Protein AF-V4UMA7-F1 (afdb_monomer_lite)

pLDDT: mean 71.09, std 21.8, range [27.22, 97.81]

Structure (mmCIF, N/CA/C/O backbone):
data_AF-V4UMA7-F1
#
_entry.id   AF-V4UMA7-F1
#
loop_
_atom_site.group_PDB
_atom_site.id
_atom_site.type_symbol
_atom_site.label_atom_id
_atom_site.label_alt_id
_atom_site.label_comp_id
_atom_site.label_asym_id
_atom_site.label_entity_id
_atom_site.label_seq_id
_atom_site.pdbx_PDB_ins_code
_atom_site.Cartn_x
_atom_site.Cartn_y
_atom_site.Cartn_z
_atom_site.occupancy
_atom_site.B_iso_or_equiv
_atom_site.auth_seq_id
_atom_site.auth_comp_id
_atom_site.auth_asym_id
_atom_site.auth_atom_id
_atom_site.pdbx_PDB_model_num
ATOM 1 N N . MET A 1 1 ? 37.358 -23.962 -29.471 1.00 52.06 1 MET A N 1
ATOM 2 C CA . MET A 1 1 ? 36.716 -25.206 -28.987 1.00 52.06 1 MET A CA 1
ATOM 3 C C . MET A 1 1 ? 36.975 -25.459 -27.500 1.00 52.06 1 MET A C 1
ATOM 5 O O . MET A 1 1 ? 36.030 -25.787 -26.801 1.00 52.06 1 MET A O 1
ATOM 9 N N . GLU A 1 2 ? 38.179 -25.215 -26.969 1.00 50.12 2 GLU A N 1
ATOM 10 C CA . GLU A 1 2 ? 38.488 -25.463 -25.541 1.00 50.12 2 GLU A CA 1
ATOM 11 C C . GLU A 1 2 ? 37.708 -24.596 -24.531 1.00 50.12 2 GLU A C 1
ATOM 13 O O . GLU A 1 2 ? 37.329 -25.082 -23.469 1.00 50.12 2 GLU A O 1
ATOM 18 N N . LYS A 1 3 ? 37.367 -23.341 -24.865 1.00 43.78 3 LYS A N 1
ATOM 19 C CA . LYS A 1 3 ? 36.611 -22.456 -23.952 1.00 43.78 3 LYS A CA 1
ATOM 20 C C . LYS A 1 3 ? 35.183 -22.952 -23.657 1.00 43.78 3 LYS A C 1
ATOM 22 O O . LYS A 1 3 ? 34.700 -22.793 -22.541 1.00 43.78 3 LYS A O 1
ATOM 27 N N . TYR A 1 4 ? 34.535 -23.611 -24.621 1.00 45.88 4 TYR A N 1
ATOM 28 C CA . TYR A 1 4 ? 33.194 -24.189 -24.442 1.00 45.88 4 TYR A CA 1
ATOM 29 C C . TYR A 1 4 ? 33.208 -25.448 -23.563 1.00 45.88 4 TYR A C 1
ATOM 31 O O . TYR A 1 4 ? 32.227 -25.734 -22.876 1.00 45.88 4 TYR A O 1
ATOM 39 N N . LEU A 1 5 ? 34.328 -26.175 -23.532 1.00 54.41 5 LEU A N 1
ATOM 40 C CA . LEU A 1 5 ? 34.484 -27.356 -22.686 1.00 54.41 5 LEU A CA 1
ATOM 41 C C . LEU A 1 5 ? 34.613 -26.960 -21.207 1.00 54.41 5 LEU A C 1
ATOM 43 O O . LEU A 1 5 ? 33.953 -27.556 -20.360 1.00 54.41 5 LEU A O 1
ATOM 47 N N . ILE A 1 6 ? 35.357 -25.890 -20.910 1.00 58.81 6 ILE A N 1
ATOM 48 C CA . ILE A 1 6 ? 35.554 -25.380 -19.542 1.00 58.81 6 ILE A CA 1
ATOM 49 C C . ILE A 1 6 ? 34.238 -24.849 -18.944 1.00 58.81 6 ILE A C 1
ATOM 51 O O . ILE A 1 6 ? 33.932 -25.126 -17.783 1.00 58.81 6 ILE A O 1
ATOM 55 N N . ILE A 1 7 ? 33.414 -24.153 -19.737 1.00 52.22 7 ILE A N 1
ATOM 56 C CA . ILE A 1 7 ? 32.114 -23.617 -19.288 1.00 52.22 7 ILE A CA 1
ATOM 57 C C . ILE A 1 7 ? 31.123 -24.749 -18.974 1.00 52.22 7 ILE A C 1
ATOM 59 O O . ILE A 1 7 ? 30.470 -24.734 -17.927 1.00 52.22 7 ILE A O 1
ATOM 63 N N . ASN A 1 8 ? 31.061 -25.783 -19.818 1.00 48.91 8 ASN A N 1
ATOM 64 C CA . ASN A 1 8 ? 30.207 -26.947 -19.564 1.00 48.91 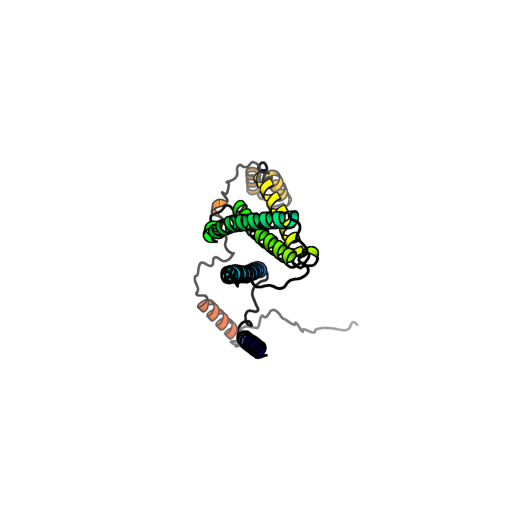8 ASN A CA 1
ATOM 65 C C . ASN A 1 8 ? 30.689 -27.775 -18.359 1.00 48.91 8 ASN A C 1
ATOM 67 O O . ASN A 1 8 ? 29.879 -28.326 -17.609 1.00 48.91 8 ASN A O 1
ATOM 71 N N . GLN A 1 9 ? 32.001 -27.817 -18.115 1.00 56.34 9 GLN A N 1
ATOM 72 C CA . GLN A 1 9 ? 32.579 -28.491 -16.952 1.00 56.34 9 GLN A CA 1
ATOM 73 C C . GLN A 1 9 ? 32.332 -27.708 -15.645 1.00 56.34 9 GLN A C 1
ATOM 75 O O . GLN A 1 9 ? 32.131 -28.327 -14.597 1.00 56.34 9 GLN A O 1
ATOM 80 N N . ALA A 1 10 ? 32.256 -26.372 -15.705 1.00 50.69 10 ALA A N 1
ATOM 81 C CA . ALA A 1 10 ? 31.888 -25.511 -14.578 1.00 50.69 10 ALA A CA 1
ATOM 82 C C . ALA A 1 10 ? 30.386 -25.595 -14.230 1.00 50.69 10 ALA A C 1
ATOM 84 O O . ALA A 1 10 ? 30.041 -25.750 -13.055 1.00 50.69 10 ALA A O 1
ATOM 85 N N . MET A 1 11 ? 29.493 -25.603 -15.231 1.00 48.59 11 MET A N 1
ATOM 86 C CA . MET A 1 11 ? 28.047 -25.789 -15.008 1.00 48.59 11 MET A CA 1
ATOM 87 C C . MET A 1 11 ? 27.716 -27.160 -14.396 1.00 48.59 11 MET A C 1
ATOM 89 O O . MET A 1 11 ? 26.876 -27.260 -13.498 1.00 48.59 11 MET A O 1
ATOM 93 N N . ASN A 1 12 ? 28.425 -28.221 -14.797 1.00 50.69 12 ASN A N 1
ATOM 94 C CA . ASN A 1 12 ? 28.204 -29.564 -14.251 1.00 50.69 12 ASN A CA 1
ATOM 95 C C . ASN A 1 12 ? 28.740 -29.766 -12.822 1.00 50.69 12 ASN A C 1
ATOM 97 O O . ASN A 1 12 ? 28.258 -30.656 -12.117 1.00 50.69 12 ASN A O 1
ATOM 101 N N . ARG A 1 13 ? 29.691 -28.942 -12.358 1.00 53.12 13 ARG A N 1
ATOM 102 C CA . ARG A 1 13 ? 30.138 -28.949 -10.951 1.00 53.12 13 ARG A CA 1
ATOM 103 C C . ARG A 1 13 ? 29.152 -28.222 -10.031 1.00 53.12 13 ARG A C 1
ATOM 105 O O . ARG A 1 13 ? 28.901 -28.705 -8.930 1.00 53.12 13 ARG A O 1
ATOM 112 N N . SER A 1 14 ? 28.523 -27.140 -10.500 1.00 48.25 14 SER A N 1
ATOM 113 C CA . SER A 1 14 ? 27.504 -26.403 -9.733 1.00 48.25 14 SER A CA 1
ATOM 114 C C . SER A 1 14 ? 26.219 -27.226 -9.523 1.00 48.25 14 SER A C 1
ATOM 116 O O . SER A 1 14 ? 25.713 -27.318 -8.403 1.00 48.2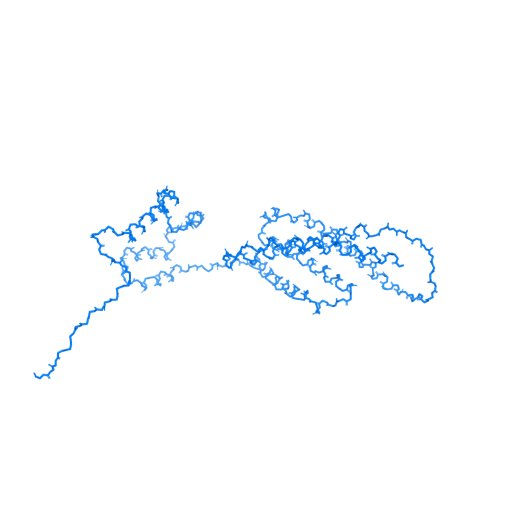5 14 SER A O 1
ATOM 118 N N . ASN A 1 15 ? 25.771 -27.964 -10.546 1.00 44.81 15 ASN A N 1
ATOM 119 C CA . ASN A 1 15 ? 24.580 -28.821 -10.457 1.00 44.81 15 ASN A CA 1
ATOM 120 C C . ASN A 1 15 ? 24.740 -30.073 -9.569 1.00 44.81 15 ASN A C 1
ATOM 122 O O . ASN A 1 15 ? 23.736 -30.655 -9.155 1.00 44.81 15 ASN A O 1
ATOM 126 N N . ARG A 1 16 ? 25.971 -30.505 -9.246 1.00 46.12 16 ARG A N 1
ATOM 127 C CA . ARG A 1 16 ? 26.199 -31.599 -8.278 1.00 46.12 16 ARG A CA 1
ATOM 128 C C . ARG A 1 16 ? 26.124 -31.130 -6.824 1.00 46.12 16 ARG A C 1
ATOM 130 O O . ARG A 1 16 ? 25.692 -31.906 -5.981 1.00 46.12 16 ARG A O 1
ATOM 137 N N . SER A 1 17 ? 26.461 -29.869 -6.542 1.00 45.31 17 SER A N 1
ATOM 138 C CA . SER A 1 17 ? 26.348 -29.291 -5.195 1.00 45.31 17 SER A CA 1
ATOM 139 C C . SER A 1 17 ? 24.890 -29.001 -4.814 1.00 45.31 17 SER A C 1
ATOM 141 O O . SER A 1 17 ? 24.488 -29.288 -3.690 1.00 45.31 17 SER A O 1
ATOM 143 N N . ALA A 1 18 ? 24.052 -28.572 -5.767 1.00 43.09 18 ALA A N 1
ATOM 144 C CA . ALA A 1 18 ? 22.622 -28.343 -5.525 1.00 43.09 18 ALA A CA 1
ATOM 145 C C . ALA A 1 18 ? 21.820 -29.636 -5.252 1.00 43.09 18 ALA A C 1
ATOM 147 O O . ALA A 1 18 ? 20.778 -29.595 -4.601 1.00 43.09 18 ALA A O 1
ATOM 148 N N . LYS A 1 19 ? 22.314 -30.801 -5.697 1.00 47.09 19 LYS A N 1
ATOM 149 C CA . LYS A 1 19 ? 21.672 -32.106 -5.451 1.00 47.09 19 LYS A CA 1
ATOM 150 C C . LYS A 1 19 ? 22.079 -32.768 -4.129 1.00 47.09 19 LYS A C 1
ATOM 152 O O . LYS A 1 19 ? 21.456 -33.753 -3.753 1.00 47.09 19 LYS A O 1
ATOM 157 N N . GLN A 1 20 ? 23.074 -32.239 -3.412 1.00 47.97 20 GLN A N 1
ATOM 158 C CA . GLN A 1 20 ? 23.510 -32.781 -2.115 1.00 47.97 20 GLN A CA 1
ATOM 159 C C . GLN A 1 20 ? 22.925 -32.048 -0.895 1.00 47.97 20 GLN A C 1
ATOM 161 O O . GLN A 1 20 ? 23.100 -32.518 0.223 1.00 47.97 20 GLN A O 1
ATOM 166 N N . VAL A 1 21 ? 22.178 -30.950 -1.082 1.00 45.34 21 VAL A N 1
ATOM 167 C CA . VAL A 1 21 ? 21.570 -30.175 0.028 1.00 45.34 21 VAL A CA 1
ATOM 168 C C . VAL A 1 21 ? 20.059 -30.445 0.191 1.00 45.34 21 VAL A C 1
ATOM 170 O O . VAL A 1 21 ? 19.420 -29.947 1.112 1.00 45.34 21 VAL A O 1
ATOM 173 N N . LEU A 1 22 ? 19.472 -31.297 -0.655 1.00 44.53 22 LEU A N 1
ATOM 174 C CA . LEU A 1 22 ? 18.052 -31.674 -0.606 1.00 44.53 22 LEU A CA 1
ATOM 175 C C . LEU A 1 22 ? 17.798 -33.043 0.067 1.00 44.53 22 LEU A C 1
ATOM 177 O O . LEU A 1 22 ? 17.209 -33.924 -0.556 1.00 44.53 22 LEU A O 1
ATOM 181 N N . PRO A 1 23 ? 18.216 -33.245 1.335 1.00 42.69 23 PRO A N 1
ATOM 182 C CA . PRO A 1 23 ? 17.441 -34.147 2.193 1.00 42.69 23 PRO A CA 1
ATOM 183 C C . PRO A 1 23 ? 17.222 -33.655 3.640 1.00 42.69 23 PRO A C 1
ATOM 185 O O . PRO A 1 23 ? 16.996 -34.477 4.520 1.00 42.69 23 PRO A O 1
ATOM 188 N N . TYR A 1 24 ? 17.229 -32.342 3.917 1.00 44.69 24 TYR A N 1
ATOM 189 C CA . TYR A 1 24 ? 16.940 -31.814 5.273 1.00 44.69 24 TYR A CA 1
ATOM 190 C C . TYR A 1 24 ? 15.641 -30.998 5.408 1.00 44.69 24 TYR A C 1
ATOM 192 O O . TYR A 1 24 ? 15.412 -30.361 6.431 1.00 44.69 24 TYR A O 1
ATOM 200 N N . LEU A 1 25 ? 14.744 -31.051 4.419 1.00 43.47 25 LEU A N 1
ATOM 201 C CA . LEU A 1 25 ? 13.459 -30.330 4.431 1.00 43.47 25 LEU A CA 1
ATOM 202 C C . LEU A 1 25 ? 12.242 -31.268 4.379 1.00 43.47 25 LEU A C 1
ATOM 204 O O . LEU A 1 25 ? 11.239 -30.975 3.738 1.00 43.47 25 LEU A O 1
ATOM 208 N N . PHE A 1 26 ? 12.320 -32.401 5.077 1.00 43.97 26 PHE A N 1
ATOM 209 C CA . PHE A 1 26 ? 11.187 -33.309 5.275 1.00 43.97 26 PHE A CA 1
ATOM 210 C C . PHE A 1 26 ? 11.083 -33.747 6.737 1.00 43.97 26 PHE A C 1
ATOM 212 O O . PHE A 1 26 ? 11.275 -34.903 7.078 1.00 43.97 26 PHE A O 1
ATOM 219 N N . HIS A 1 27 ? 10.786 -32.801 7.625 1.00 45.19 27 HIS A N 1
ATOM 220 C CA . HIS A 1 27 ? 10.013 -33.082 8.835 1.00 45.19 27 HIS A CA 1
ATOM 221 C C . HIS A 1 27 ? 9.628 -31.758 9.484 1.00 45.19 27 HIS A C 1
ATOM 223 O O . HIS A 1 27 ? 10.476 -31.114 10.078 1.00 45.19 27 HIS A O 1
ATOM 229 N N . LEU A 1 28 ? 8.368 -31.342 9.337 1.00 39.25 28 LEU A N 1
ATOM 230 C CA . LEU A 1 28 ? 7.611 -30.526 10.302 1.00 39.25 28 LEU A CA 1
ATOM 231 C C . LEU A 1 28 ? 6.168 -30.391 9.789 1.00 39.25 28 LEU A C 1
ATOM 233 O O . LEU A 1 28 ? 5.647 -29.323 9.467 1.00 39.25 28 LEU A O 1
ATOM 237 N N . GLN A 1 29 ? 5.510 -31.541 9.690 1.00 43.72 29 GLN A N 1
ATOM 238 C CA . GLN A 1 29 ? 4.089 -31.648 9.410 1.00 43.72 29 GLN A CA 1
ATOM 239 C C . GLN A 1 29 ? 3.343 -31.697 10.746 1.00 43.72 29 GLN A C 1
ATOM 241 O O . GLN A 1 29 ? 3.099 -32.774 11.271 1.00 43.72 29 GLN A O 1
ATOM 246 N N . SER A 1 30 ? 3.051 -30.525 11.326 1.00 45.28 30 SER A N 1
ATOM 247 C CA . SER A 1 30 ? 1.875 -30.253 12.186 1.00 45.28 30 SER A CA 1
ATOM 248 C C . SER A 1 30 ? 2.065 -28.982 13.005 1.00 45.28 30 SER A C 1
ATOM 250 O O . SER A 1 30 ? 2.548 -29.045 14.121 1.00 45.28 30 SER A O 1
ATOM 252 N N . PHE A 1 31 ? 1.623 -27.834 12.485 1.00 36.66 31 PHE A N 1
ATOM 253 C CA . PHE A 1 31 ? 1.212 -26.696 13.315 1.00 36.66 31 PHE A CA 1
ATOM 254 C C . PHE A 1 31 ? 0.102 -25.901 12.610 1.00 36.66 31 PHE A C 1
ATOM 256 O O . PHE A 1 31 ? 0.024 -25.850 11.382 1.00 36.66 31 PHE A O 1
ATOM 263 N N . SER A 1 32 ? -0.788 -25.363 13.438 1.00 38.28 32 SER A N 1
ATOM 264 C CA . SER A 1 32 ? -2.100 -24.765 13.168 1.00 38.28 32 SER A CA 1
ATOM 265 C C . SER A 1 32 ? -2.152 -23.674 12.076 1.00 38.28 32 SER A C 1
ATOM 267 O O . SER A 1 32 ? -1.222 -22.892 11.883 1.00 38.28 32 SER A O 1
ATOM 269 N N . SER A 1 33 ? -3.285 -23.625 11.369 1.00 44.75 33 SER A N 1
ATOM 270 C CA . SER A 1 33 ? -3.547 -22.959 10.081 1.00 44.75 33 SER A CA 1
ATOM 271 C C . SER A 1 33 ? -3.648 -21.422 10.070 1.00 44.75 33 SER A C 1
ATOM 273 O O . SER A 1 33 ? -4.258 -20.880 9.156 1.00 44.75 33 SER A O 1
ATOM 275 N N . ILE A 1 34 ? -3.065 -20.682 11.019 1.00 44.81 34 ILE A N 1
ATOM 276 C CA . ILE A 1 34 ? -3.199 -19.201 11.040 1.00 44.81 34 ILE A CA 1
ATOM 277 C C . ILE A 1 34 ? -1.845 -18.465 11.001 1.00 44.81 34 ILE A C 1
ATOM 279 O O . ILE A 1 34 ? -1.783 -17.318 10.573 1.00 44.81 34 ILE A O 1
ATOM 283 N N . SER A 1 35 ? -0.724 -19.123 11.316 1.00 44.38 35 SER A N 1
ATOM 284 C CA . SER A 1 35 ? 0.615 -18.498 11.277 1.00 44.38 35 SER A CA 1
ATOM 285 C C . SER A 1 35 ? 1.414 -18.761 9.992 1.00 44.38 35 SER A C 1
ATOM 287 O O . SER A 1 35 ? 2.416 -18.093 9.737 1.00 44.38 35 SER A O 1
ATOM 289 N N . LYS A 1 36 ? 0.979 -19.706 9.149 1.00 41.28 36 LYS A N 1
ATOM 290 C CA . LYS A 1 36 ? 1.760 -20.174 7.988 1.00 41.28 36 LYS A CA 1
ATOM 291 C C . LYS A 1 36 ? 1.877 -19.156 6.855 1.00 41.28 36 LYS A C 1
ATOM 293 O O . LYS A 1 36 ? 2.895 -19.133 6.177 1.00 41.28 36 LYS A O 1
ATOM 298 N N . ILE A 1 37 ? 0.888 -18.277 6.684 1.00 48.06 37 ILE A N 1
ATOM 299 C CA . ILE A 1 37 ? 0.899 -17.268 5.612 1.00 48.06 37 ILE A CA 1
ATOM 300 C C . ILE A 1 37 ? 1.937 -16.173 5.903 1.00 48.06 37 ILE A C 1
ATOM 302 O O . ILE A 1 37 ? 2.544 -15.653 4.973 1.00 48.06 37 ILE A O 1
ATOM 306 N N . SER A 1 38 ? 2.204 -15.866 7.178 1.00 50.50 38 SER A N 1
ATOM 307 C CA . SER A 1 38 ? 3.142 -14.802 7.562 1.00 50.50 38 SER A CA 1
ATOM 308 C C . SER A 1 38 ? 4.600 -15.220 7.389 1.00 50.50 38 SER A C 1
ATOM 310 O O . SER A 1 38 ? 5.399 -14.441 6.891 1.00 50.50 38 SER A O 1
ATOM 312 N N . ILE A 1 39 ? 4.959 -16.449 7.764 1.00 48.12 39 ILE A N 1
ATOM 313 C CA . ILE A 1 39 ? 6.365 -16.879 7.741 1.00 48.12 39 ILE A CA 1
ATOM 314 C C . ILE A 1 39 ? 6.792 -17.270 6.324 1.00 48.12 39 ILE A C 1
ATOM 316 O O . ILE A 1 39 ? 7.882 -16.906 5.908 1.00 48.12 39 ILE A O 1
ATOM 320 N N . PHE A 1 40 ? 5.925 -17.923 5.537 1.00 47.84 40 PHE A N 1
ATOM 321 C CA . PHE A 1 40 ? 6.254 -18.245 4.141 1.00 47.84 40 PHE A CA 1
ATOM 322 C C . PHE A 1 40 ? 6.364 -16.996 3.259 1.00 47.84 40 PHE A C 1
ATOM 324 O O . PHE A 1 40 ? 7.211 -16.960 2.374 1.00 47.84 40 PHE A O 1
ATOM 331 N N . SER A 1 41 ? 5.562 -15.954 3.504 1.00 57.03 41 SER A N 1
ATOM 332 C CA . SER A 1 41 ? 5.687 -14.693 2.758 1.00 57.03 41 SER A CA 1
ATOM 333 C C . SER A 1 41 ? 6.930 -13.892 3.156 1.00 57.03 41 SER A C 1
ATOM 335 O O . SER A 1 41 ? 7.574 -13.327 2.277 1.00 57.03 41 SER A O 1
ATOM 337 N N . LEU A 1 42 ? 7.319 -13.908 4.436 1.00 53.19 42 LEU A N 1
ATOM 338 C CA . LEU A 1 42 ? 8.581 -13.327 4.911 1.00 53.19 42 LEU A CA 1
ATOM 339 C C . LEU A 1 42 ? 9.808 -14.087 4.387 1.00 53.19 42 LEU A C 1
ATOM 341 O O . LEU A 1 42 ? 10.749 -13.451 3.929 1.00 53.19 42 LEU A O 1
ATOM 345 N N . LEU A 1 43 ? 9.769 -15.422 4.352 1.00 49.53 43 LEU A N 1
ATOM 346 C CA . LEU A 1 43 ? 10.874 -16.245 3.847 1.00 49.53 43 LEU A CA 1
ATOM 347 C C . LEU A 1 43 ? 11.048 -16.097 2.327 1.00 49.53 43 LEU A C 1
ATOM 349 O O . LEU A 1 43 ? 12.165 -16.007 1.828 1.00 49.53 43 LEU A O 1
ATOM 353 N N . VAL A 1 44 ? 9.944 -16.026 1.575 1.00 58.53 44 VAL A N 1
ATOM 354 C CA . VAL A 1 44 ? 9.988 -15.757 0.128 1.00 58.53 44 VAL A CA 1
ATOM 355 C C . VAL A 1 44 ? 10.454 -14.324 -0.141 1.00 58.53 44 VAL A C 1
ATOM 357 O O . VAL A 1 44 ? 11.214 -14.106 -1.081 1.00 58.53 44 VAL A O 1
ATOM 360 N N . ALA A 1 45 ? 10.071 -13.355 0.698 1.00 55.97 45 ALA A N 1
ATOM 361 C CA . ALA A 1 45 ? 10.574 -11.988 0.603 1.00 55.97 45 ALA A CA 1
ATOM 362 C C . ALA A 1 45 ? 12.073 -11.900 0.928 1.00 55.97 45 ALA A C 1
ATOM 364 O O . ALA A 1 45 ? 12.782 -11.221 0.197 1.00 55.97 45 ALA A O 1
ATOM 365 N N . GLU A 1 46 ? 12.579 -12.613 1.937 1.00 50.66 46 GLU A N 1
ATOM 366 C CA . GLU A 1 46 ? 14.015 -12.677 2.244 1.00 50.66 46 GLU A CA 1
ATOM 367 C C . GLU A 1 46 ? 14.815 -13.347 1.127 1.00 50.66 46 GLU A C 1
ATOM 369 O O . GLU A 1 46 ? 15.839 -12.807 0.719 1.00 50.66 46 GLU A O 1
ATOM 374 N N . VAL A 1 47 ? 14.342 -14.471 0.577 1.00 58.06 47 VAL A N 1
ATOM 375 C CA . VAL A 1 47 ? 15.033 -15.175 -0.519 1.00 58.06 47 VAL A CA 1
ATOM 376 C C . VAL A 1 47 ? 15.043 -14.333 -1.799 1.00 58.06 47 VAL A C 1
ATOM 378 O O . VAL A 1 47 ? 16.077 -14.235 -2.460 1.00 58.06 47 VAL A O 1
ATOM 381 N N . LEU A 1 48 ? 13.935 -13.660 -2.131 1.00 57.03 48 LEU A N 1
ATOM 382 C CA . LEU A 1 48 ? 13.872 -12.756 -3.286 1.00 57.03 48 LEU A CA 1
ATOM 383 C C . LEU A 1 48 ? 14.652 -11.455 -3.057 1.00 57.03 48 LEU A C 1
ATOM 385 O O . LEU A 1 48 ? 15.223 -10.919 -4.007 1.00 57.03 48 LEU A O 1
ATOM 389 N N . PHE A 1 49 ? 14.723 -10.962 -1.819 1.00 64.44 49 PHE A N 1
ATOM 390 C CA . PHE A 1 49 ? 15.532 -9.801 -1.451 1.00 64.44 49 PHE A CA 1
ATOM 391 C C . PHE A 1 49 ? 17.025 -10.130 -1.510 1.00 64.44 49 PHE A C 1
ATOM 393 O O . PHE A 1 49 ? 17.780 -9.328 -2.051 1.00 64.44 49 PHE A O 1
ATOM 400 N N . PHE A 1 50 ? 17.448 -11.318 -1.058 1.00 56.47 50 PHE A N 1
ATOM 401 C CA . PHE A 1 50 ? 18.837 -11.778 -1.158 1.00 56.47 50 PHE A CA 1
ATOM 402 C C . PHE A 1 50 ? 19.258 -12.030 -2.609 1.00 56.47 50 PHE A C 1
ATOM 404 O O . PHE A 1 50 ? 20.339 -11.597 -2.995 1.00 56.47 50 PHE A O 1
ATOM 411 N N . GLU A 1 51 ? 18.414 -12.646 -3.442 1.00 54.16 51 GLU A N 1
ATOM 412 C CA . GLU A 1 51 ? 18.686 -12.798 -4.883 1.00 54.16 51 GLU A CA 1
ATOM 413 C C . GLU A 1 51 ? 18.741 -11.437 -5.596 1.00 54.16 51 GLU A C 1
ATOM 415 O O . GLU A 1 51 ? 19.677 -11.173 -6.351 1.00 54.16 51 GLU A O 1
ATOM 420 N N . ALA A 1 52 ? 17.822 -10.511 -5.298 1.00 54.41 52 ALA A N 1
ATOM 421 C CA . ALA A 1 52 ? 17.861 -9.157 -5.853 1.00 54.41 52 ALA A CA 1
ATOM 422 C C . ALA A 1 52 ? 19.113 -8.374 -5.407 1.00 54.41 52 ALA A C 1
ATOM 424 O O . ALA A 1 52 ? 19.724 -7.676 -6.220 1.00 54.41 52 ALA A O 1
ATOM 425 N N . LEU A 1 53 ? 19.543 -8.526 -4.148 1.00 58.19 53 LEU A N 1
ATOM 426 C CA . LEU A 1 53 ? 20.783 -7.936 -3.634 1.00 58.19 53 LEU A CA 1
ATOM 427 C C . LEU A 1 53 ? 22.026 -8.581 -4.242 1.00 58.19 53 LEU A C 1
ATOM 429 O O . LEU A 1 53 ? 22.976 -7.868 -4.546 1.00 58.19 53 LEU A O 1
ATOM 433 N N . VAL A 1 54 ? 22.038 -9.898 -4.447 1.00 57.22 54 VAL A N 1
ATOM 434 C CA . VAL A 1 54 ? 23.146 -10.616 -5.095 1.00 57.22 54 VAL A CA 1
ATOM 435 C C . VAL A 1 54 ? 23.258 -10.224 -6.569 1.00 57.22 54 VAL A C 1
ATOM 437 O O . VAL A 1 54 ? 24.375 -10.054 -7.059 1.00 57.22 54 VAL A O 1
ATOM 440 N N . VAL A 1 55 ? 22.138 -10.002 -7.262 1.00 56.97 55 VAL A N 1
ATOM 441 C CA . VAL A 1 55 ? 22.110 -9.490 -8.642 1.00 56.97 55 VAL A CA 1
ATOM 442 C C . VAL A 1 55 ? 22.617 -8.042 -8.705 1.00 56.97 55 VAL A C 1
ATOM 444 O O . VAL A 1 55 ? 23.525 -7.762 -9.485 1.00 56.97 55 VAL A O 1
ATOM 447 N N . LEU A 1 56 ? 22.163 -7.155 -7.811 1.00 47.34 56 LEU A N 1
ATOM 448 C CA . LEU A 1 56 ? 22.661 -5.770 -7.725 1.00 47.34 56 LEU A CA 1
ATOM 449 C C . LEU A 1 56 ? 24.138 -5.686 -7.290 1.00 47.34 56 LEU A C 1
ATOM 451 O O . LEU A 1 56 ? 24.889 -4.826 -7.751 1.00 47.34 56 LEU A O 1
ATOM 455 N N . LYS A 1 57 ? 24.597 -6.597 -6.422 1.00 45.88 57 LYS A N 1
ATOM 456 C CA . LYS A 1 57 ? 26.004 -6.690 -5.995 1.00 45.88 57 LYS A CA 1
ATOM 457 C C . LYS A 1 57 ? 26.891 -7.258 -7.108 1.00 45.88 57 LYS A C 1
ATOM 459 O O . LYS A 1 57 ? 28.044 -6.840 -7.212 1.00 45.88 57 LYS A O 1
ATOM 464 N N . ARG A 1 58 ? 26.375 -8.157 -7.958 1.00 40.50 58 ARG A N 1
ATOM 465 C CA . ARG A 1 58 ? 27.078 -8.658 -9.156 1.00 40.50 58 ARG A CA 1
ATOM 466 C C . ARG A 1 58 ? 27.258 -7.563 -10.205 1.00 40.50 58 ARG A C 1
ATOM 468 O O . ARG A 1 58 ? 28.369 -7.420 -10.699 1.00 40.50 58 ARG A O 1
ATOM 475 N N . GLU A 1 59 ? 26.250 -6.727 -10.446 1.00 45.41 59 GLU A N 1
ATOM 476 C CA . GLU A 1 59 ? 26.355 -5.600 -11.393 1.00 45.41 59 GLU A CA 1
ATOM 477 C C . GLU A 1 59 ? 27.375 -4.528 -10.961 1.00 45.41 59 GLU A C 1
ATOM 479 O O . GLU A 1 59 ? 27.956 -3.857 -11.804 1.00 45.41 59 GLU A O 1
ATOM 484 N N . SER A 1 60 ? 27.698 -4.409 -9.665 1.00 46.25 60 SER A N 1
ATOM 485 C CA . SER A 1 60 ? 28.792 -3.524 -9.212 1.00 46.25 60 SER A CA 1
ATOM 486 C C . SER A 1 60 ? 30.208 -4.093 -9.393 1.00 46.25 60 SER A C 1
ATOM 488 O O . SER A 1 60 ? 31.182 -3.368 -9.189 1.00 46.25 60 SER A O 1
ATOM 490 N N . LYS A 1 61 ? 30.349 -5.387 -9.724 1.00 40.19 61 LYS A N 1
ATOM 491 C CA . LYS A 1 61 ? 31.649 -6.089 -9.772 1.00 40.19 61 LYS A CA 1
ATOM 492 C C . LYS A 1 61 ? 32.055 -6.560 -11.178 1.00 40.19 61 LYS A C 1
ATOM 494 O O . LYS A 1 61 ? 33.189 -6.990 -11.365 1.00 40.19 61 LYS A O 1
ATOM 499 N N . THR A 1 62 ? 31.166 -6.425 -12.155 1.00 37.94 62 THR A N 1
ATOM 500 C CA . THR A 1 62 ? 31.367 -6.651 -13.597 1.00 37.94 62 THR A CA 1
ATOM 501 C C . THR A 1 62 ? 30.595 -5.524 -14.295 1.00 37.94 62 THR A C 1
ATOM 503 O O . THR A 1 62 ? 29.382 -5.510 -14.167 1.00 37.94 62 THR A O 1
ATOM 506 N N . GLU A 1 63 ? 31.139 -4.504 -14.959 1.00 39.53 63 GLU A N 1
ATOM 507 C CA . GLU A 1 63 ? 32.373 -4.354 -15.726 1.00 39.53 63 GLU A CA 1
ATOM 508 C C . GLU A 1 63 ? 32.778 -2.861 -15.751 1.00 39.53 63 GLU A C 1
ATOM 510 O O . GLU A 1 63 ? 32.042 -2.010 -16.241 1.00 39.53 63 GLU A O 1
ATOM 515 N N . PHE A 1 64 ? 33.984 -2.537 -15.282 1.00 35.94 64 PHE A N 1
ATOM 516 C CA . PHE A 1 64 ? 34.788 -1.457 -15.862 1.00 35.94 64 PHE A CA 1
ATOM 517 C C . PHE A 1 64 ? 36.114 -2.097 -16.263 1.00 35.94 64 PHE A C 1
ATOM 519 O O . PHE A 1 64 ? 37.118 -2.013 -15.561 1.00 35.94 64 PHE A O 1
ATOM 526 N N . GLN A 1 65 ? 36.088 -2.837 -17.367 1.00 31.03 65 GLN A N 1
ATOM 527 C CA . GLN A 1 65 ? 37.294 -3.141 -18.120 1.00 31.03 65 GLN A CA 1
ATOM 528 C C . GLN A 1 65 ? 37.104 -2.567 -19.516 1.00 31.03 65 GLN A C 1
ATOM 530 O O . GLN A 1 65 ? 36.431 -3.134 -20.372 1.00 31.03 65 GLN A O 1
ATOM 535 N N . SER A 1 66 ? 37.693 -1.384 -19.687 1.00 35.22 66 SER A N 1
ATOM 536 C CA . SER A 1 66 ? 37.973 -0.767 -20.975 1.00 35.22 66 SER A CA 1
ATOM 537 C C . SER A 1 66 ? 38.644 -1.800 -21.878 1.00 35.22 66 SER A C 1
ATOM 539 O O . SER A 1 66 ? 39.797 -2.170 -21.657 1.00 35.22 66 SER A O 1
ATOM 541 N N . THR A 1 67 ? 37.897 -2.300 -22.859 1.00 32.66 67 THR A N 1
ATOM 542 C CA . THR A 1 67 ? 38.450 -3.075 -23.965 1.00 32.66 67 THR A CA 1
ATOM 543 C C . THR A 1 67 ? 38.488 -2.150 -25.172 1.00 32.66 67 THR A C 1
ATOM 545 O O . THR A 1 67 ? 37.462 -1.728 -25.699 1.00 32.66 67 THR A O 1
ATOM 548 N N . THR A 1 68 ? 39.722 -1.781 -25.492 1.00 33.06 68 THR A N 1
ATOM 549 C CA . THR A 1 68 ? 40.268 -1.191 -26.717 1.00 33.06 68 THR A CA 1
ATOM 550 C C . THR A 1 68 ? 39.369 -1.197 -27.955 1.00 33.06 68 THR A C 1
ATOM 552 O O . THR A 1 68 ? 38.855 -2.230 -28.379 1.00 33.06 68 THR A O 1
ATOM 555 N N . MET A 1 69 ? 39.288 -0.015 -28.574 1.00 42.25 69 MET A N 1
ATOM 556 C CA . MET A 1 69 ? 38.807 0.212 -29.933 1.00 42.25 69 MET A CA 1
ATOM 557 C C . MET A 1 69 ? 39.605 -0.611 -30.952 1.00 42.25 69 MET A C 1
ATOM 559 O O . MET A 1 69 ? 40.798 -0.371 -31.081 1.00 42.25 69 MET A O 1
ATOM 563 N N . GLU A 1 70 ? 38.942 -1.484 -31.720 1.00 38.38 70 GLU A N 1
ATOM 564 C CA . GLU A 1 70 ? 39.253 -1.704 -33.143 1.00 38.38 70 GLU A CA 1
ATOM 565 C C . GLU A 1 70 ? 38.093 -2.417 -33.878 1.00 38.38 70 GLU A C 1
ATOM 567 O O . GLU A 1 70 ? 37.882 -3.620 -33.783 1.00 38.38 70 GLU A O 1
ATOM 572 N N . GLN A 1 71 ? 37.298 -1.600 -34.573 1.00 37.44 71 GLN A N 1
ATOM 573 C CA . GLN A 1 71 ? 36.819 -1.782 -35.949 1.00 37.44 71 GLN A CA 1
ATOM 574 C C . GLN A 1 71 ? 36.078 -3.079 -36.366 1.00 37.44 71 GLN A C 1
ATOM 576 O O . GLN A 1 71 ? 36.666 -4.072 -36.781 1.00 37.44 71 GLN A O 1
ATOM 581 N N . CYS A 1 72 ? 34.748 -2.968 -36.485 1.00 27.22 72 CYS A N 1
ATOM 582 C CA . CYS A 1 72 ? 33.963 -3.674 -37.504 1.00 27.22 72 CYS A CA 1
ATOM 583 C C . CYS A 1 72 ? 33.039 -2.661 -38.197 1.00 27.22 72 CYS A C 1
ATOM 585 O O . CYS A 1 72 ? 32.051 -2.192 -37.635 1.00 27.22 72 CYS A O 1
ATOM 587 N N . SER A 1 73 ? 33.419 -2.253 -39.404 1.00 40.12 73 SER A N 1
ATOM 588 C CA . SER A 1 73 ? 32.667 -1.317 -40.235 1.00 40.12 73 SER A CA 1
ATOM 589 C C . SER A 1 73 ? 31.643 -2.079 -41.081 1.00 40.12 73 SER A C 1
ATOM 591 O O . SER A 1 73 ? 32.056 -2.858 -41.939 1.00 40.12 73 SER A O 1
ATOM 593 N N . LYS A 1 74 ? 30.344 -1.797 -40.903 1.00 43.56 74 LYS A N 1
ATOM 594 C CA . LYS A 1 74 ? 29.364 -1.417 -41.953 1.00 43.56 74 LYS A CA 1
ATOM 595 C C . LYS A 1 74 ? 27.927 -1.555 -41.427 1.00 43.56 74 LYS A C 1
ATOM 597 O O . LYS A 1 74 ? 27.553 -2.590 -40.899 1.00 43.56 74 LYS A O 1
ATOM 602 N N . GLU A 1 75 ? 27.172 -0.468 -41.610 1.00 37.25 75 GLU A N 1
ATOM 603 C CA . GLU A 1 75 ? 25.807 -0.174 -41.131 1.00 37.25 75 GLU A CA 1
ATOM 604 C C . GLU A 1 75 ? 25.675 0.250 -39.660 1.00 37.25 75 GLU A C 1
ATOM 606 O O . GLU A 1 75 ? 24.899 -0.297 -38.879 1.00 37.25 75 GLU A O 1
ATOM 611 N N . SER A 1 76 ? 26.362 1.334 -39.281 1.00 47.44 76 SER A N 1
ATOM 612 C CA . SER A 1 76 ? 25.943 2.113 -38.114 1.00 47.44 76 SER A CA 1
ATOM 613 C C . SER A 1 76 ? 24.629 2.828 -38.447 1.00 47.44 76 SER A C 1
ATOM 615 O O . SER A 1 76 ? 24.629 3.949 -38.964 1.00 47.44 76 SER A O 1
ATOM 617 N N . LYS A 1 77 ? 23.490 2.182 -38.176 1.00 59.84 77 LYS A N 1
ATOM 618 C CA . LYS A 1 77 ? 22.215 2.892 -38.014 1.00 59.84 77 LYS A CA 1
ATOM 619 C C . LYS A 1 77 ? 22.453 3.963 -36.950 1.00 59.84 77 LYS A C 1
ATOM 621 O O . LYS A 1 77 ? 22.623 3.637 -35.779 1.00 59.84 77 LYS A O 1
ATOM 626 N N . VAL A 1 78 ? 22.553 5.219 -37.378 1.00 80.56 78 VAL A N 1
ATOM 627 C CA . VAL A 1 78 ? 22.730 6.364 -36.484 1.00 80.56 78 VAL A CA 1
ATOM 628 C C . VAL A 1 78 ? 21.552 6.352 -35.514 1.00 80.56 78 VAL A C 1
ATOM 630 O O . VAL A 1 78 ? 20.398 6.469 -35.929 1.00 80.56 78 VAL A O 1
ATOM 633 N N . ILE A 1 79 ? 21.832 6.108 -34.234 1.00 84.69 79 ILE A N 1
ATOM 634 C CA . ILE A 1 79 ? 20.813 6.128 -33.186 1.00 84.69 79 ILE A CA 1
ATOM 635 C C . ILE A 1 79 ? 20.328 7.580 -33.079 1.00 84.69 79 ILE A C 1
ATOM 637 O O . ILE A 1 79 ? 21.170 8.462 -32.924 1.00 84.69 79 ILE A O 1
ATOM 641 N N . PRO A 1 80 ? 19.014 7.857 -33.162 1.00 92.44 80 PRO A N 1
ATOM 642 C CA . PRO A 1 80 ? 18.513 9.224 -33.073 1.00 92.44 80 PRO A CA 1
ATOM 643 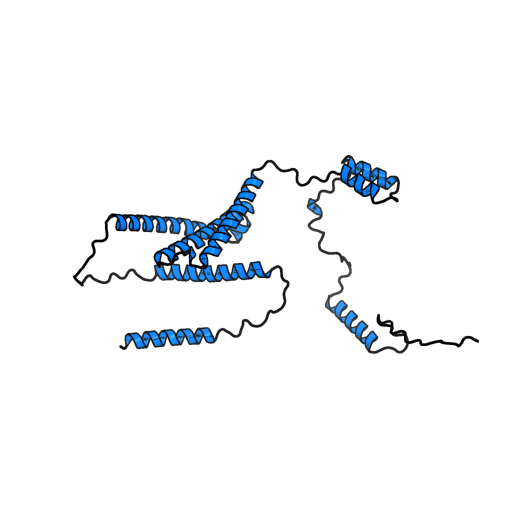C C . PRO A 1 80 ? 18.902 9.884 -31.744 1.00 92.44 80 PRO A C 1
ATOM 645 O O . PRO A 1 80 ? 18.746 9.269 -30.686 1.00 92.44 80 PRO A O 1
ATOM 648 N N . ASP A 1 81 ? 19.312 11.155 -31.780 1.00 90.56 81 ASP A N 1
ATOM 649 C CA . ASP A 1 81 ? 19.718 11.912 -30.582 1.00 90.56 81 ASP A CA 1
ATOM 650 C C . ASP A 1 81 ? 18.630 11.915 -29.497 1.00 90.56 81 ASP A C 1
ATOM 652 O O . ASP A 1 81 ? 18.913 11.751 -28.311 1.00 90.56 81 ASP A O 1
ATOM 656 N N . SER A 1 82 ? 17.360 11.958 -29.911 1.00 92.56 82 SER A N 1
ATOM 657 C CA . SER A 1 82 ? 16.196 11.847 -29.021 1.00 92.56 82 SER A CA 1
ATOM 658 C C . SER A 1 82 ? 16.207 10.577 -28.153 1.00 92.56 82 SER A C 1
ATOM 660 O O . SER A 1 82 ? 15.840 10.621 -26.972 1.00 92.56 82 SER A O 1
ATOM 662 N N . VAL A 1 83 ? 16.646 9.444 -28.710 1.00 93.00 83 VAL A N 1
ATOM 663 C CA . VAL A 1 83 ? 16.744 8.169 -27.983 1.00 93.00 83 VAL A CA 1
ATOM 664 C C . VAL A 1 83 ? 17.902 8.223 -26.992 1.00 93.00 83 VAL A C 1
ATOM 666 O O . VAL A 1 83 ? 17.739 7.829 -25.836 1.00 93.00 83 VAL A O 1
ATOM 669 N N . MET A 1 84 ? 19.047 8.766 -27.411 1.00 92.44 84 MET A N 1
ATOM 670 C CA . MET A 1 84 ? 20.221 8.921 -26.550 1.00 92.44 84 MET A CA 1
ATOM 671 C C . MET A 1 84 ? 19.943 9.840 -25.360 1.00 92.44 84 MET A C 1
ATOM 673 O O . MET A 1 84 ? 20.312 9.514 -24.231 1.00 92.44 84 MET A O 1
ATOM 677 N N . ASP A 1 85 ? 19.248 10.952 -25.572 1.00 95.12 85 ASP A N 1
ATOM 678 C CA . ASP A 1 85 ? 18.893 11.878 -24.496 1.00 95.12 85 ASP A CA 1
ATOM 679 C C . ASP A 1 85 ? 17.858 11.279 -23.538 1.00 95.12 85 ASP A C 1
ATOM 681 O O . ASP A 1 85 ? 17.973 11.429 -22.317 1.00 95.12 85 ASP A O 1
ATOM 685 N N . SER A 1 86 ? 16.900 10.509 -24.061 1.00 93.50 86 SER A N 1
ATOM 686 C CA . SER A 1 86 ? 15.948 9.748 -23.241 1.00 93.50 86 SER A CA 1
ATOM 687 C C . SER A 1 86 ? 16.650 8.700 -22.371 1.00 93.50 86 SER A C 1
ATOM 689 O O . SER A 1 86 ? 16.290 8.519 -21.202 1.00 93.50 86 SER A O 1
ATOM 691 N N . LEU A 1 87 ? 17.681 8.042 -22.907 1.00 93.19 87 LEU A N 1
ATOM 692 C CA . LEU A 1 87 ? 18.494 7.072 -22.176 1.00 93.19 87 LEU A CA 1
ATOM 693 C C . LEU A 1 87 ? 19.330 7.748 -21.083 1.00 93.19 87 LEU A C 1
ATOM 695 O O . LEU A 1 87 ? 19.281 7.310 -19.934 1.00 93.19 87 LEU A O 1
ATOM 699 N N . LYS A 1 88 ? 20.019 8.856 -21.392 1.00 94.56 88 LYS A N 1
ATOM 700 C CA . LYS A 1 88 ? 20.761 9.655 -20.396 1.00 94.56 88 LYS A CA 1
ATOM 701 C C . LYS A 1 88 ? 19.850 10.121 -19.259 1.00 94.56 88 LYS A C 1
ATOM 703 O O . LYS A 1 88 ? 20.204 9.990 -18.088 1.00 94.56 88 LYS A O 1
ATOM 708 N N . LYS A 1 89 ? 18.650 10.613 -19.590 1.00 96.50 89 LYS A N 1
ATOM 709 C CA . LYS A 1 89 ? 17.642 11.025 -18.602 1.00 96.50 89 LYS A CA 1
ATOM 710 C C . LYS A 1 89 ? 17.185 9.853 -17.734 1.00 96.50 89 LYS A C 1
ATOM 712 O O . LYS A 1 89 ? 17.063 9.997 -16.520 1.00 96.50 89 LYS A O 1
ATOM 717 N N . SER A 1 90 ? 16.940 8.696 -18.343 1.00 92.56 90 SER A N 1
ATOM 718 C CA . SER A 1 90 ? 16.533 7.488 -17.618 1.00 92.56 90 SER A CA 1
ATOM 719 C C . SER A 1 90 ? 17.634 7.001 -16.676 1.00 92.56 90 SER A C 1
ATOM 721 O O . SER A 1 90 ? 17.343 6.699 -15.521 1.00 92.56 90 SER A O 1
ATOM 723 N N . LEU A 1 91 ? 18.892 7.005 -17.126 1.00 94.56 91 LEU A N 1
ATOM 724 C CA . LEU A 1 91 ? 20.056 6.659 -16.310 1.00 94.56 91 LEU A CA 1
ATOM 725 C C . LEU A 1 91 ? 20.192 7.590 -15.099 1.00 94.56 91 LEU A C 1
ATOM 727 O O . LEU A 1 91 ? 20.319 7.113 -13.973 1.00 94.56 91 LEU A O 1
ATOM 731 N N . TYR A 1 92 ? 20.082 8.904 -15.315 1.00 97.00 92 TYR A N 1
ATOM 732 C CA . TYR A 1 92 ? 20.077 9.885 -14.229 1.00 97.00 92 TYR A CA 1
ATOM 733 C C . TYR A 1 92 ? 18.973 9.585 -13.204 1.00 97.00 92 TYR A C 1
ATOM 735 O O . TYR A 1 92 ? 19.241 9.503 -12.008 1.00 97.00 92 TYR A O 1
ATOM 743 N N . ASN A 1 93 ? 17.741 9.337 -13.661 1.00 94.25 93 ASN A N 1
ATOM 744 C CA . ASN A 1 93 ? 16.624 9.018 -12.769 1.00 94.25 93 ASN A CA 1
ATOM 745 C C . ASN A 1 93 ? 16.867 7.738 -11.953 1.00 94.25 93 ASN A C 1
ATOM 747 O O . ASN A 1 93 ? 16.527 7.697 -10.771 1.00 94.25 93 ASN A O 1
ATOM 751 N N . VAL A 1 94 ? 17.451 6.700 -12.560 1.00 92.62 94 VAL A N 1
ATOM 752 C CA . VAL A 1 94 ? 17.768 5.440 -11.870 1.00 92.62 94 VAL A CA 1
ATOM 753 C C . VAL A 1 94 ? 18.832 5.653 -10.790 1.00 92.62 94 VAL A C 1
ATOM 755 O O . VAL A 1 94 ? 18.665 5.140 -9.683 1.00 92.62 94 VAL A O 1
ATOM 758 N N . GLU A 1 95 ? 19.869 6.452 -11.050 1.00 94.12 95 GLU A N 1
ATOM 759 C CA . GLU A 1 95 ? 20.871 6.799 -10.030 1.00 94.12 95 GLU A CA 1
ATOM 760 C C . GLU A 1 95 ? 20.257 7.596 -8.866 1.00 94.12 95 GLU A C 1
ATOM 762 O O . GLU A 1 95 ? 20.531 7.298 -7.699 1.00 94.12 95 GLU A O 1
ATOM 767 N N . GLN A 1 96 ? 19.337 8.529 -9.142 1.00 96.00 96 GLN A N 1
ATOM 768 C CA . GLN A 1 96 ? 18.605 9.237 -8.082 1.00 96.00 96 GLN A CA 1
ATOM 769 C C . GLN A 1 96 ? 17.751 8.275 -7.242 1.00 96.00 96 GLN A C 1
ATOM 771 O O . GLN A 1 96 ? 17.785 8.318 -6.009 1.00 96.00 96 GLN A O 1
ATOM 776 N N . VAL A 1 97 ? 17.008 7.370 -7.890 1.00 92.00 97 VAL A N 1
ATOM 777 C CA . VAL A 1 97 ? 16.198 6.353 -7.197 1.00 92.00 97 VAL A CA 1
ATOM 778 C C . VAL A 1 97 ? 17.077 5.458 -6.329 1.00 92.00 97 VAL A C 1
ATOM 780 O O . VAL A 1 97 ? 16.727 5.206 -5.178 1.00 92.00 97 VAL A O 1
ATOM 783 N N . LYS A 1 98 ? 18.231 5.021 -6.835 1.00 91.88 98 LYS A N 1
ATOM 784 C CA . LYS A 1 98 ? 19.209 4.220 -6.090 1.00 91.88 98 LYS A CA 1
ATOM 785 C C . LYS A 1 98 ? 19.702 4.949 -4.842 1.00 91.88 98 LYS A C 1
ATOM 787 O O . LYS A 1 98 ? 19.679 4.357 -3.765 1.00 91.88 98 LYS A O 1
ATOM 792 N N . ALA A 1 99 ? 20.078 6.224 -4.945 1.00 94.69 99 ALA A N 1
ATOM 793 C CA . ALA A 1 99 ? 20.517 7.010 -3.791 1.00 94.69 99 ALA A CA 1
ATOM 794 C C . ALA A 1 99 ? 19.426 7.108 -2.706 1.00 94.69 99 ALA A C 1
ATOM 796 O O . ALA A 1 99 ? 19.689 6.862 -1.524 1.00 94.69 99 ALA A O 1
ATOM 797 N N . HIS A 1 100 ? 18.183 7.405 -3.099 1.00 93.19 100 HIS A N 1
ATOM 798 C CA . HIS A 1 100 ? 17.057 7.486 -2.165 1.00 93.19 100 HIS A CA 1
ATOM 799 C C . HIS A 1 100 ? 16.677 6.129 -1.566 1.00 93.19 100 HIS A C 1
ATOM 801 O O . HIS A 1 100 ? 16.381 6.049 -0.373 1.00 93.19 100 HIS A O 1
ATOM 807 N N . LEU A 1 101 ? 16.703 5.065 -2.368 1.00 92.06 101 LEU A N 1
ATOM 808 C CA . LEU A 1 101 ? 16.349 3.722 -1.928 1.00 92.06 101 LEU A CA 1
ATOM 809 C C . LEU A 1 101 ? 17.391 3.152 -0.963 1.00 92.06 101 LEU A C 1
ATOM 811 O O . LEU A 1 101 ? 17.011 2.564 0.043 1.00 92.06 101 LEU A O 1
ATOM 815 N N . LEU A 1 102 ? 18.686 3.370 -1.212 1.00 91.56 102 LEU A N 1
ATOM 816 C CA . LEU A 1 102 ? 19.742 2.973 -0.276 1.00 91.56 102 LEU A CA 1
ATOM 817 C C . LEU A 1 102 ? 19.573 3.670 1.076 1.00 91.56 102 LEU A C 1
ATOM 819 O O . LEU A 1 102 ? 19.663 3.018 2.116 1.00 91.56 102 LEU A O 1
ATOM 823 N N . LYS A 1 103 ? 19.244 4.967 1.066 1.00 92.75 103 LYS A N 1
ATOM 824 C CA . LYS A 1 103 ? 18.907 5.700 2.290 1.00 92.75 103 LYS A CA 1
ATOM 825 C C . LYS A 1 103 ? 17.676 5.104 2.982 1.00 92.75 103 LYS A C 1
ATOM 827 O O . LYS A 1 103 ? 17.729 4.846 4.179 1.00 92.75 103 LYS A O 1
ATOM 832 N N . LEU A 1 104 ? 16.592 4.843 2.249 1.00 89.31 104 LEU A N 1
ATOM 833 C CA . LEU A 1 104 ? 15.374 4.241 2.803 1.00 89.31 104 LEU A CA 1
ATOM 834 C C . LEU A 1 104 ? 15.643 2.867 3.436 1.00 89.31 104 LEU A C 1
ATOM 836 O O . LEU A 1 104 ? 15.222 2.631 4.565 1.00 89.31 104 LEU A O 1
ATOM 840 N N . ILE A 1 105 ? 16.364 1.982 2.741 1.00 89.38 105 ILE A N 1
ATOM 841 C CA . ILE A 1 105 ? 16.696 0.635 3.231 1.00 89.38 105 ILE A CA 1
ATOM 842 C C . ILE A 1 105 ? 17.578 0.721 4.478 1.00 89.38 105 ILE A C 1
ATOM 844 O O . ILE A 1 105 ? 17.326 -0.004 5.434 1.00 89.38 105 ILE A O 1
ATOM 848 N N . SER A 1 106 ? 18.546 1.646 4.517 1.00 89.25 106 SER A N 1
ATOM 849 C CA . SER A 1 106 ? 19.395 1.850 5.703 1.00 89.25 106 SER A CA 1
ATOM 850 C C . SER A 1 106 ? 18.616 2.274 6.955 1.00 89.25 106 SER A C 1
ATOM 852 O O . SER A 1 106 ? 19.055 2.010 8.065 1.00 89.25 106 SER A O 1
ATOM 854 N N . LEU A 1 107 ? 17.451 2.905 6.773 1.00 86.88 107 LEU A N 1
ATOM 855 C CA . LEU A 1 107 ? 16.550 3.327 7.850 1.00 86.88 107 LEU A CA 1
ATOM 856 C C . LEU A 1 107 ? 15.439 2.302 8.142 1.00 86.88 107 LEU A C 1
ATOM 858 O O . LEU A 1 107 ? 14.679 2.484 9.087 1.00 86.88 107 LEU A O 1
ATOM 862 N N . SER A 1 108 ? 15.320 1.243 7.335 1.00 85.81 108 SER A N 1
ATOM 863 C CA . SER A 1 108 ? 14.264 0.223 7.433 1.00 85.81 108 SER A CA 1
ATOM 864 C C . SER A 1 108 ? 14.684 -0.965 8.306 1.00 85.81 108 SER A C 1
ATOM 866 O O . SER A 1 108 ? 14.361 -2.110 7.996 1.00 85.81 108 SER A O 1
ATOM 868 N N . ASP A 1 109 ? 15.426 -0.696 9.379 1.00 88.81 109 ASP A N 1
ATOM 869 C CA . ASP A 1 109 ? 15.785 -1.699 10.381 1.00 88.81 109 ASP A CA 1
ATOM 870 C C . ASP A 1 109 ? 14.508 -2.194 11.098 1.00 88.81 109 ASP A C 1
ATOM 872 O O . ASP A 1 109 ? 13.680 -1.359 11.477 1.00 88.81 109 ASP A O 1
ATOM 876 N N . PRO A 1 110 ? 14.300 -3.515 11.273 1.00 87.75 110 PRO A N 1
ATOM 877 C CA . PRO A 1 110 ? 13.150 -4.059 11.996 1.00 87.75 110 PRO A CA 1
ATOM 878 C C . PRO A 1 110 ? 12.900 -3.414 13.363 1.00 87.75 110 PRO A C 1
ATOM 880 O O . PRO A 1 110 ? 11.738 -3.167 13.699 1.00 87.75 110 PRO A O 1
ATOM 883 N N . ASP A 1 111 ? 13.958 -3.101 14.112 1.00 88.94 111 ASP A N 1
ATOM 884 C CA . ASP A 1 111 ? 13.855 -2.493 15.440 1.00 88.94 111 ASP A CA 1
ATOM 885 C C . ASP A 1 111 ? 13.406 -1.029 15.327 1.00 88.94 111 ASP A C 1
ATOM 887 O O . ASP A 1 111 ? 12.486 -0.594 16.017 1.00 88.94 111 ASP A O 1
ATOM 891 N N . VAL A 1 112 ? 13.954 -0.284 14.363 1.00 89.00 112 VAL A N 1
ATOM 892 C CA . VAL A 1 112 ? 13.541 1.104 14.078 1.00 89.00 112 VAL A CA 1
ATOM 893 C C . VAL A 1 112 ? 12.093 1.159 13.587 1.00 89.00 112 VAL A C 1
ATOM 895 O O . VAL A 1 112 ? 11.309 2.011 14.009 1.00 89.00 112 VAL A O 1
ATOM 898 N N . LEU A 1 113 ? 11.699 0.223 12.722 1.00 89.06 113 LEU A N 1
ATOM 899 C CA . LEU A 1 113 ? 10.324 0.105 12.244 1.00 89.06 113 LEU A CA 1
ATOM 900 C C . LEU A 1 113 ? 9.362 -0.251 13.385 1.00 89.06 113 LEU A C 1
ATOM 902 O O . LEU A 1 113 ? 8.204 0.173 13.346 1.00 89.06 113 LEU A O 1
ATOM 906 N N . ALA A 1 114 ? 9.808 -1.008 14.393 1.00 90.62 114 ALA A N 1
ATOM 907 C CA . ALA A 1 114 ? 8.999 -1.380 15.551 1.00 90.62 114 ALA A CA 1
ATOM 908 C C . ALA A 1 114 ? 8.635 -0.184 16.446 1.00 90.62 114 ALA A C 1
ATOM 910 O O . ALA A 1 114 ? 7.553 -0.199 17.041 1.00 90.62 114 ALA A O 1
ATOM 911 N N . GLU A 1 115 ? 9.459 0.862 16.460 1.00 92.62 115 GLU A N 1
ATOM 912 C CA . GLU A 1 115 ? 9.200 2.113 17.185 1.00 92.62 115 GLU A CA 1
ATOM 913 C C . GLU A 1 115 ? 8.218 3.042 16.448 1.00 92.62 115 GLU A C 1
ATOM 915 O O . GLU A 1 115 ? 7.580 3.905 17.053 1.00 92.62 115 GLU A O 1
ATOM 920 N N . MET A 1 116 ? 8.030 2.860 15.135 1.00 91.44 116 MET A N 1
ATOM 921 C CA . MET A 1 116 ? 7.134 3.711 14.347 1.00 91.44 116 MET A CA 1
ATOM 922 C C . MET A 1 116 ? 5.650 3.457 14.668 1.00 91.44 116 MET A C 1
ATOM 924 O O . MET A 1 116 ? 5.243 2.294 14.806 1.00 91.44 116 MET A O 1
ATOM 928 N N . PRO A 1 117 ? 4.786 4.492 14.658 1.00 93.94 117 PRO A N 1
ATOM 929 C CA . PRO A 1 117 ? 3.338 4.317 14.715 1.00 93.94 117 PRO A CA 1
ATOM 930 C C . PRO A 1 117 ? 2.844 3.321 13.649 1.00 93.94 117 PRO A C 1
ATOM 932 O O . PRO A 1 117 ? 3.349 3.333 12.523 1.00 93.94 117 PRO A O 1
ATOM 935 N N . PRO A 1 118 ? 1.830 2.479 13.934 1.00 93.31 118 PRO A N 1
ATOM 936 C CA . PRO A 1 118 ? 1.415 1.412 13.019 1.00 93.31 118 PRO A CA 1
ATOM 937 C C . PRO A 1 118 ? 1.066 1.881 11.599 1.00 93.31 118 PRO A C 1
ATOM 939 O O . PRO A 1 118 ? 1.360 1.184 10.628 1.00 93.31 118 PRO A O 1
ATOM 942 N N . LEU A 1 119 ? 0.457 3.065 11.467 1.00 93.69 119 LEU A N 1
ATOM 943 C CA . LEU A 1 119 ? 0.094 3.635 10.169 1.00 93.69 119 LEU A CA 1
ATOM 944 C C . LEU A 1 119 ? 1.330 4.059 9.365 1.00 93.69 119 LEU A C 1
ATOM 946 O O . LEU A 1 119 ? 1.433 3.729 8.186 1.00 93.69 119 LEU A O 1
ATOM 950 N N . GLU A 1 120 ? 2.273 4.751 10.001 1.00 93.62 120 GLU A N 1
ATOM 951 C CA . GLU A 1 120 ? 3.518 5.196 9.364 1.00 93.62 120 GLU A CA 1
ATOM 952 C C . GLU A 1 120 ? 4.400 4.000 8.995 1.00 93.62 120 GLU A C 1
ATOM 954 O O . GLU A 1 120 ? 4.918 3.920 7.884 1.00 93.62 120 GLU A O 1
ATOM 959 N N . ARG A 1 121 ? 4.478 2.996 9.874 1.00 94.50 121 ARG A N 1
ATOM 960 C CA . ARG A 1 121 ? 5.165 1.727 9.600 1.00 94.50 121 ARG A CA 1
ATOM 961 C C . ARG A 1 121 ? 4.606 1.032 8.360 1.00 94.50 121 ARG A C 1
ATOM 963 O O . ARG A 1 121 ? 5.364 0.572 7.507 1.00 94.50 121 ARG A O 1
ATOM 970 N N . ALA A 1 122 ? 3.278 0.978 8.237 1.00 94.44 122 ALA A N 1
ATOM 971 C CA . ALA A 1 122 ? 2.620 0.406 7.067 1.00 94.44 122 ALA A CA 1
ATOM 972 C C . ALA A 1 122 ? 2.935 1.196 5.785 1.00 94.44 122 ALA A C 1
ATOM 974 O O . ALA A 1 122 ? 3.137 0.583 4.737 1.00 94.44 122 ALA A O 1
ATOM 975 N N . GLN A 1 123 ? 3.022 2.530 5.857 1.00 94.12 123 GLN A N 1
ATOM 976 C CA . GLN A 1 123 ? 3.425 3.372 4.725 1.00 94.12 123 GLN A CA 1
ATOM 977 C C . GLN A 1 123 ? 4.865 3.089 4.285 1.00 94.12 123 GLN A C 1
ATOM 979 O O . GLN A 1 123 ? 5.096 2.895 3.091 1.00 94.12 123 GLN A O 1
ATOM 984 N N . SER A 1 124 ? 5.810 3.009 5.226 1.00 92.75 124 SER A N 1
ATOM 985 C CA . SER A 1 124 ? 7.219 2.708 4.937 1.00 92.75 124 SER A CA 1
ATOM 986 C C . SER A 1 124 ? 7.382 1.341 4.270 1.00 92.75 124 SER A C 1
ATOM 988 O O . SER A 1 124 ? 7.986 1.235 3.203 1.00 92.75 124 SER A O 1
ATOM 990 N N . LEU A 1 125 ? 6.774 0.296 4.839 1.00 92.44 125 LEU A N 1
ATOM 991 C CA . LEU A 1 125 ? 6.832 -1.061 4.282 1.00 92.44 125 LEU A CA 1
ATOM 992 C C . LEU A 1 125 ? 6.151 -1.155 2.910 1.00 92.44 125 LEU A C 1
ATOM 994 O O . LEU A 1 125 ? 6.667 -1.801 1.995 1.00 92.44 125 LEU A O 1
ATOM 998 N N . PHE A 1 126 ? 5.013 -0.477 2.735 1.00 95.12 126 PHE A N 1
ATOM 999 C CA . PHE A 1 126 ? 4.338 -0.400 1.442 1.00 95.12 126 PHE A CA 1
ATOM 1000 C C . PHE A 1 126 ? 5.198 0.314 0.390 1.00 95.12 126 PHE A C 1
ATOM 1002 O O . PHE A 1 126 ? 5.254 -0.133 -0.757 1.00 95.12 126 PHE A O 1
ATOM 1009 N N . LEU A 1 127 ? 5.895 1.390 0.770 1.00 94.44 127 LEU A N 1
ATOM 1010 C CA . LEU A 1 127 ? 6.800 2.116 -0.119 1.00 94.44 127 LEU A CA 1
ATOM 1011 C C . LEU A 1 127 ? 7.944 1.219 -0.604 1.00 94.44 127 LEU A C 1
ATOM 1013 O O . LEU A 1 127 ? 8.216 1.199 -1.804 1.00 94.44 127 LEU A O 1
ATOM 1017 N N . VAL A 1 128 ? 8.556 0.437 0.293 1.00 92.50 128 VAL A N 1
ATOM 1018 C CA . VAL A 1 128 ? 9.597 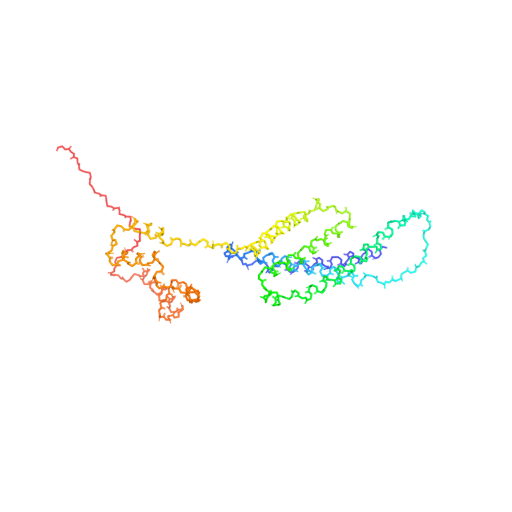-0.540 -0.069 1.00 92.50 128 VAL A CA 1
ATOM 1019 C C . VAL A 1 128 ? 9.041 -1.590 -1.034 1.00 92.50 128 VAL A C 1
ATOM 1021 O O . VAL A 1 128 ? 9.616 -1.808 -2.099 1.00 92.50 128 VAL A O 1
ATOM 1024 N N . ALA A 1 129 ? 7.882 -2.185 -0.736 1.00 93.81 129 ALA A N 1
ATOM 1025 C CA . ALA A 1 129 ? 7.259 -3.182 -1.613 1.00 93.81 129 ALA A CA 1
ATOM 1026 C C . ALA A 1 129 ? 6.933 -2.618 -3.012 1.00 93.81 129 ALA A C 1
ATOM 1028 O O . ALA A 1 129 ? 7.183 -3.267 -4.037 1.00 93.81 129 ALA A O 1
ATOM 1029 N N . LYS A 1 130 ? 6.409 -1.387 -3.067 1.00 94.81 130 LYS A N 1
ATOM 1030 C CA . LYS A 1 130 ? 6.095 -0.684 -4.315 1.00 94.81 130 LYS A CA 1
ATOM 1031 C C . LYS A 1 130 ? 7.353 -0.346 -5.111 1.00 94.81 130 LYS A C 1
ATOM 1033 O O . LYS A 1 130 ? 7.361 -0.555 -6.324 1.00 94.81 130 LYS A O 1
ATOM 1038 N N . ALA A 1 131 ? 8.409 0.130 -4.452 1.00 94.12 131 ALA A N 1
ATOM 1039 C CA . ALA A 1 131 ? 9.692 0.419 -5.087 1.00 94.12 131 ALA A CA 1
ATOM 1040 C C . ALA A 1 131 ? 10.295 -0.847 -5.712 1.00 94.12 131 ALA A C 1
ATOM 1042 O O . ALA A 1 131 ? 10.590 -0.851 -6.907 1.00 94.12 131 ALA A O 1
ATOM 1043 N N . THR A 1 132 ? 10.375 -1.945 -4.954 1.00 93.38 132 THR A N 1
ATOM 1044 C CA . THR A 1 132 ? 10.906 -3.231 -5.435 1.00 93.38 132 THR A CA 1
ATOM 1045 C C . THR A 1 132 ? 10.132 -3.753 -6.644 1.00 93.38 132 THR A C 1
ATOM 1047 O O . THR A 1 132 ? 10.728 -4.107 -7.659 1.00 93.38 132 THR A O 1
ATOM 1050 N N . THR A 1 133 ? 8.797 -3.736 -6.584 1.00 95.19 133 THR A N 1
ATOM 1051 C CA . THR A 1 133 ? 7.951 -4.221 -7.691 1.00 95.19 133 THR A CA 1
ATOM 1052 C C . THR A 1 133 ? 8.074 -3.335 -8.933 1.00 95.19 133 THR A C 1
ATOM 1054 O O . THR A 1 133 ? 8.095 -3.833 -10.061 1.00 95.19 133 THR A O 1
ATOM 1057 N N . THR A 1 134 ? 8.211 -2.020 -8.744 1.00 93.75 134 THR A N 1
ATOM 1058 C CA . THR A 1 134 ? 8.405 -1.061 -9.843 1.00 93.75 134 THR A CA 1
ATOM 1059 C C . THR A 1 134 ? 9.762 -1.258 -10.518 1.00 93.75 134 THR A C 1
ATOM 1061 O O . THR A 1 134 ? 9.829 -1.301 -11.744 1.00 93.75 134 THR A O 1
ATOM 1064 N N . LEU A 1 135 ? 10.835 -1.437 -9.741 1.00 93.56 135 LEU A N 1
ATOM 1065 C CA . LEU A 1 135 ? 12.176 -1.709 -10.270 1.00 93.56 135 LEU A CA 1
ATOM 1066 C C . LEU A 1 135 ? 12.234 -3.047 -11.009 1.00 93.56 135 LEU A C 1
ATOM 1068 O O . LEU A 1 135 ? 12.813 -3.135 -12.091 1.00 93.56 135 LEU A O 1
ATOM 1072 N N . TYR A 1 136 ? 11.578 -4.075 -10.474 1.00 94.31 136 TYR A N 1
ATOM 1073 C CA . TYR A 1 136 ? 11.463 -5.359 -11.156 1.00 94.31 136 TYR A CA 1
ATOM 1074 C C . TYR A 1 136 ? 10.687 -5.234 -12.477 1.00 94.31 136 TYR A C 1
ATOM 1076 O O . TYR A 1 136 ? 11.128 -5.738 -13.508 1.00 94.31 136 TYR A O 1
ATOM 1084 N N . THR A 1 137 ? 9.585 -4.480 -12.482 1.00 94.38 137 THR A N 1
ATOM 1085 C CA . THR A 1 137 ? 8.816 -4.183 -13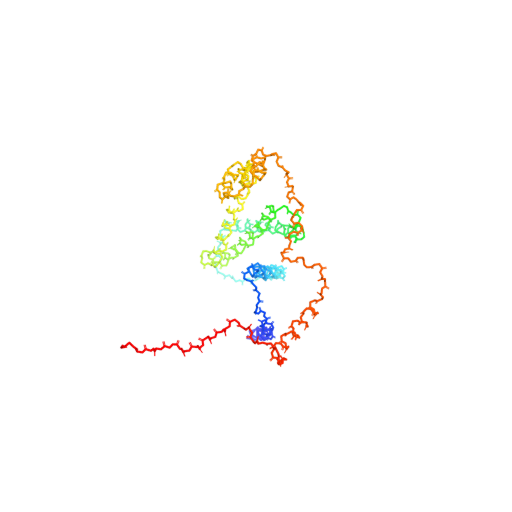.701 1.00 94.38 137 THR A CA 1
ATOM 1086 C C . THR A 1 137 ? 9.645 -3.411 -14.732 1.00 94.38 137 THR A C 1
ATOM 1088 O O . THR A 1 137 ? 9.572 -3.703 -15.925 1.00 94.38 137 THR A O 1
ATOM 1091 N N . LEU A 1 138 ? 10.460 -2.449 -14.289 1.00 93.81 138 LEU A N 1
ATOM 1092 C CA . LEU A 1 138 ? 11.393 -1.724 -15.153 1.00 93.81 138 LEU A CA 1
ATOM 1093 C C . LEU A 1 138 ? 12.402 -2.683 -15.794 1.00 93.81 138 LEU A C 1
ATOM 1095 O O . LEU A 1 138 ? 12.579 -2.648 -17.008 1.00 93.81 138 LEU A O 1
ATOM 1099 N N . ARG A 1 139 ? 13.001 -3.582 -15.003 1.00 93.75 139 ARG A N 1
ATOM 1100 C CA . ARG A 1 139 ? 13.921 -4.611 -15.508 1.00 93.75 139 ARG A CA 1
ATOM 1101 C C . ARG A 1 139 ? 13.264 -5.485 -16.577 1.00 93.75 139 ARG A C 1
ATOM 1103 O O . ARG A 1 139 ? 13.867 -5.686 -17.625 1.00 93.75 139 ARG A O 1
ATOM 1110 N N . LEU A 1 140 ? 12.037 -5.959 -16.343 1.00 92.94 140 LEU A N 1
ATOM 1111 C CA . LEU A 1 140 ? 11.291 -6.760 -17.323 1.00 92.94 140 LEU A CA 1
ATOM 1112 C C . LEU A 1 140 ? 11.119 -6.015 -18.649 1.00 92.94 140 LEU A C 1
ATOM 1114 O O . LEU A 1 140 ? 11.424 -6.567 -19.706 1.00 92.94 140 LEU A O 1
ATOM 1118 N N . ARG A 1 141 ? 10.724 -4.737 -18.589 1.00 91.44 141 ARG A N 1
ATOM 1119 C CA . ARG A 1 141 ? 10.585 -3.889 -19.780 1.00 91.44 141 ARG A CA 1
ATOM 1120 C C . ARG A 1 141 ? 11.914 -3.694 -20.508 1.00 91.44 141 ARG A C 1
ATOM 1122 O O . ARG A 1 141 ? 11.937 -3.763 -21.732 1.00 91.44 141 ARG A O 1
ATOM 1129 N N . CYS A 1 142 ? 13.018 -3.515 -19.782 1.00 90.62 142 CYS A N 1
ATOM 1130 C CA . CYS A 1 142 ? 14.358 -3.439 -20.374 1.00 90.62 142 CYS A CA 1
ATOM 1131 C C . CYS A 1 142 ? 14.789 -4.757 -21.040 1.00 90.62 142 CYS A C 1
ATOM 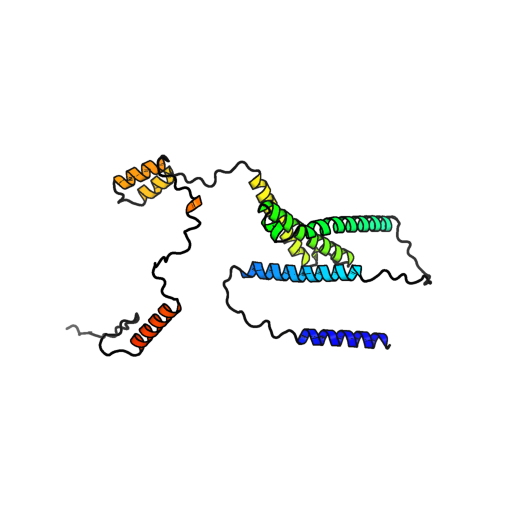1133 O O . CYS A 1 142 ? 15.554 -4.733 -21.997 1.00 90.62 142 CYS A O 1
ATOM 1135 N N . SER A 1 143 ? 14.289 -5.901 -20.566 1.00 93.12 143 SER A N 1
ATOM 1136 C CA . SER A 1 143 ? 14.485 -7.212 -21.201 1.00 93.12 143 SER A CA 1
ATOM 1137 C C . SER A 1 143 ? 13.485 -7.507 -22.330 1.00 93.12 143 SER A C 1
ATOM 1139 O O . SER A 1 143 ? 13.529 -8.594 -22.899 1.00 93.12 143 SER A O 1
ATOM 1141 N N . GLY A 1 144 ? 12.585 -6.573 -22.658 1.00 92.06 144 GLY A N 1
ATOM 1142 C CA . GLY A 1 144 ? 11.575 -6.736 -23.708 1.00 92.06 144 GLY A CA 1
ATOM 1143 C C . GLY A 1 144 ? 10.328 -7.528 -23.295 1.00 92.06 144 GLY A C 1
ATOM 1144 O O . GLY A 1 144 ? 9.514 -7.855 -24.152 1.00 92.06 144 GLY A O 1
ATOM 1145 N N . VAL A 1 145 ? 10.151 -7.828 -22.005 1.00 95.06 145 VAL A N 1
ATOM 1146 C CA . VAL A 1 145 ? 8.972 -8.536 -21.481 1.00 95.06 145 VAL A CA 1
ATOM 1147 C C . VAL A 1 145 ? 7.925 -7.525 -21.016 1.00 95.06 145 VAL A C 1
ATOM 1149 O O . VAL A 1 145 ? 8.210 -6.653 -20.189 1.00 95.06 145 VAL A O 1
ATOM 1152 N N . HIS A 1 146 ? 6.695 -7.644 -21.522 1.00 92.94 146 HIS A N 1
ATOM 1153 C CA . HIS A 1 146 ? 5.590 -6.798 -21.084 1.00 92.94 146 HIS A CA 1
ATOM 1154 C C . HIS A 1 146 ? 5.077 -7.254 -19.703 1.00 92.94 146 HIS A C 1
ATOM 1156 O O . HIS A 1 146 ? 4.879 -8.450 -19.490 1.00 92.94 146 HIS A O 1
ATOM 1162 N N . PRO A 1 147 ? 4.846 -6.341 -18.738 1.00 90.25 147 PRO A N 1
ATOM 1163 C CA . PRO A 1 147 ? 4.435 -6.726 -17.386 1.00 90.25 147 PRO A CA 1
ATOM 1164 C C . PRO A 1 147 ? 3.075 -7.426 -17.320 1.00 90.25 147 PRO A C 1
ATOM 1166 O O . PRO A 1 147 ? 2.862 -8.213 -16.403 1.00 90.25 147 PRO A O 1
ATOM 1169 N N . ASP A 1 148 ? 2.179 -7.166 -18.275 1.00 91.38 148 ASP A N 1
ATOM 1170 C CA . ASP A 1 148 ? 0.845 -7.782 -18.292 1.00 91.38 148 ASP A CA 1
ATOM 1171 C C . ASP A 1 148 ? 0.872 -9.271 -18.659 1.00 91.38 148 ASP A C 1
ATOM 1173 O O . ASP A 1 148 ? -0.029 -10.008 -18.259 1.00 91.38 148 ASP A O 1
ATOM 1177 N N . ASP A 1 149 ? 1.926 -9.712 -19.350 1.00 93.12 149 ASP A N 1
ATOM 1178 C CA . ASP A 1 149 ? 2.143 -11.109 -19.745 1.00 93.12 149 ASP A CA 1
ATOM 1179 C C . ASP A 1 149 ? 2.990 -11.876 -18.714 1.00 93.12 149 ASP A C 1
ATOM 1181 O O . ASP A 1 149 ? 3.305 -13.053 -18.887 1.00 93.12 149 ASP A O 1
ATOM 1185 N N . HIS A 1 150 ? 3.382 -11.211 -17.624 1.00 93.62 150 HIS A N 1
ATOM 1186 C CA . HIS A 1 150 ? 4.240 -11.756 -16.579 1.00 93.62 150 HIS A CA 1
ATOM 1187 C C . HIS A 1 150 ? 3.466 -11.910 -15.263 1.00 93.62 150 HIS A C 1
ATOM 1189 O O . HIS A 1 150 ? 2.563 -11.138 -14.945 1.00 93.62 150 HIS A O 1
ATOM 1195 N N . SER A 1 151 ? 3.903 -12.831 -14.400 1.00 93.44 151 SER A N 1
ATOM 1196 C CA . SER A 1 151 ? 3.360 -13.012 -13.040 1.00 93.44 151 SER A CA 1
ATOM 1197 C C . SER A 1 151 ? 3.478 -11.773 -12.136 1.00 93.44 151 SER A C 1
ATOM 1199 O O . SER A 1 151 ? 2.933 -11.745 -11.039 1.00 93.44 151 SER A O 1
ATOM 1201 N N . VAL A 1 152 ? 4.164 -10.717 -12.590 1.00 93.62 152 VAL A N 1
ATOM 1202 C CA . VAL A 1 152 ? 4.270 -9.452 -11.852 1.00 93.62 152 VAL A CA 1
ATOM 1203 C C . VAL A 1 152 ? 2.940 -8.702 -11.869 1.00 93.62 152 VAL A C 1
ATOM 1205 O O . VAL A 1 152 ? 2.671 -7.918 -10.963 1.00 93.62 152 VAL A O 1
ATOM 1208 N N . LYS A 1 153 ? 2.075 -8.965 -12.857 1.00 95.00 153 LYS A N 1
ATOM 1209 C CA . LYS A 1 153 ? 0.752 -8.350 -12.955 1.00 95.00 153 LYS A CA 1
ATOM 1210 C C . LYS A 1 153 ? -0.077 -8.566 -11.689 1.00 95.00 153 LYS A C 1
ATOM 1212 O O . LYS A 1 153 ? -0.587 -7.599 -11.128 1.00 95.00 153 LYS A O 1
ATOM 1217 N N . SER A 1 154 ? -0.134 -9.796 -11.175 1.00 95.38 154 SER A N 1
ATOM 1218 C CA . SER A 1 154 ? -0.863 -10.086 -9.932 1.00 95.38 154 SER A CA 1
ATOM 1219 C C . SER A 1 154 ? -0.261 -9.364 -8.724 1.00 95.38 154 SER A C 1
ATOM 1221 O O . SER A 1 154 ? -0.983 -8.971 -7.812 1.00 95.38 154 SER A O 1
ATOM 1223 N N . GLU A 1 155 ? 1.054 -9.138 -8.715 1.00 95.31 155 GLU A N 1
ATOM 1224 C CA . GLU A 1 155 ? 1.727 -8.368 -7.663 1.00 95.31 155 GLU A CA 1
ATOM 1225 C C . GLU A 1 155 ? 1.391 -6.871 -7.745 1.00 95.31 155 GLU A C 1
ATOM 1227 O O . GLU A 1 155 ? 1.161 -6.233 -6.715 1.00 95.31 155 GLU A O 1
ATOM 1232 N N . LEU A 1 156 ? 1.281 -6.316 -8.956 1.00 95.81 156 LEU A N 1
ATOM 1233 C CA . LEU A 1 156 ? 0.830 -4.939 -9.183 1.00 95.81 156 LEU A CA 1
ATOM 1234 C C . LEU A 1 156 ? -0.631 -4.745 -8.752 1.00 95.81 156 LEU A C 1
ATOM 1236 O O . LEU A 1 156 ? -0.942 -3.775 -8.055 1.00 95.81 156 LEU A O 1
ATOM 1240 N N . GLU A 1 157 ? -1.511 -5.689 -9.092 1.00 96.81 157 GLU A N 1
ATOM 1241 C CA . GLU A 1 157 ? -2.906 -5.708 -8.630 1.00 96.81 157 GLU A CA 1
ATOM 1242 C C . GLU A 1 157 ? -2.974 -5.799 -7.098 1.00 96.81 157 GLU A C 1
ATOM 1244 O O . GLU A 1 157 ? -3.681 -5.025 -6.446 1.00 96.81 157 GLU A O 1
ATOM 1249 N N . ARG A 1 158 ? -2.158 -6.668 -6.490 1.00 96.88 158 ARG A N 1
ATOM 1250 C CA . ARG A 1 158 ? -2.060 -6.794 -5.030 1.00 96.88 158 ARG A CA 1
ATOM 1251 C C . ARG A 1 158 ? -1.606 -5.490 -4.368 1.00 96.88 158 ARG A C 1
ATOM 1253 O O . ARG A 1 158 ? -2.166 -5.101 -3.340 1.00 96.88 158 ARG A O 1
ATOM 1260 N N . LEU A 1 159 ? -0.621 -4.795 -4.940 1.00 97.19 159 LEU A N 1
ATOM 1261 C CA . LEU A 1 159 ? -0.177 -3.487 -4.449 1.00 97.19 159 LEU A CA 1
ATOM 1262 C C . LEU A 1 159 ? -1.253 -2.411 -4.599 1.00 97.19 159 LEU A C 1
ATOM 1264 O O . LEU A 1 159 ? -1.398 -1.592 -3.693 1.00 97.19 159 LEU A O 1
ATOM 1268 N N . SER A 1 160 ? -2.025 -2.419 -5.687 1.00 97.19 160 SER A N 1
ATOM 1269 C CA . SER A 1 160 ? -3.160 -1.507 -5.869 1.00 97.19 160 SER A CA 1
ATOM 1270 C C . SER A 1 160 ? -4.192 -1.680 -4.748 1.00 97.19 160 SER A C 1
ATOM 1272 O O . SER A 1 160 ? -4.536 -0.710 -4.067 1.00 97.19 160 SER A O 1
ATOM 1274 N N . LEU A 1 161 ? -4.560 -2.929 -4.438 1.00 97.75 161 LEU A N 1
ATOM 1275 C CA . LEU A 1 161 ? -5.461 -3.245 -3.326 1.00 97.75 161 LEU A CA 1
ATOM 1276 C C . LEU A 1 161 ? -4.920 -2.757 -1.973 1.00 97.75 161 LEU A C 1
ATOM 1278 O O . LEU A 1 161 ? -5.674 -2.239 -1.145 1.00 97.75 161 LEU A O 1
ATOM 1282 N N . TYR A 1 162 ? -3.620 -2.923 -1.716 1.00 96.62 162 TYR A N 1
ATOM 1283 C CA . TYR A 1 162 ? -3.008 -2.432 -0.479 1.00 96.62 162 TYR A CA 1
ATOM 1284 C C . TYR A 1 162 ? -2.916 -0.909 -0.424 1.00 96.62 162 TYR A C 1
ATOM 1286 O O . TYR A 1 162 ? -3.110 -0.341 0.650 1.00 96.62 162 TYR A O 1
ATOM 1294 N N . GLN A 1 163 ? -2.702 -0.246 -1.559 1.00 97.56 163 GLN A N 1
ATOM 1295 C CA . GLN A 1 163 ? -2.729 1.210 -1.642 1.00 97.56 163 GLN A CA 1
ATOM 1296 C C . GLN A 1 163 ? -4.105 1.756 -1.248 1.00 97.56 163 GLN A C 1
ATOM 1298 O O . GLN A 1 163 ? -4.191 2.708 -0.472 1.00 97.56 163 GLN A O 1
ATOM 1303 N N . ASP A 1 164 ? -5.177 1.125 -1.727 1.00 97.81 164 ASP A N 1
ATOM 1304 C CA . ASP A 1 164 ? -6.544 1.518 -1.387 1.00 97.81 164 ASP A CA 1
ATOM 1305 C C . ASP A 1 164 ? -6.866 1.261 0.087 1.00 97.81 164 ASP A C 1
ATOM 1307 O O . ASP A 1 164 ? -7.475 2.108 0.744 1.00 97.81 164 ASP A O 1
ATOM 1311 N N . LYS A 1 165 ? -6.412 0.133 0.649 1.00 96.25 165 LYS A N 1
ATOM 1312 C CA . LYS A 1 165 ? -6.527 -0.134 2.094 1.00 96.25 165 LYS A CA 1
ATOM 1313 C C . LYS A 1 165 ? -5.794 0.925 2.914 1.00 96.25 165 LYS A C 1
ATOM 1315 O O . LYS A 1 165 ? -6.360 1.457 3.864 1.00 96.25 165 LYS A O 1
ATOM 1320 N N . LEU A 1 166 ? -4.560 1.249 2.537 1.00 96.56 166 LEU A N 1
ATOM 1321 C CA . LEU A 1 166 ? -3.745 2.239 3.231 1.00 96.56 166 LEU A CA 1
ATOM 1322 C C . LEU A 1 166 ? -4.385 3.629 3.170 1.00 96.56 166 LEU A C 1
ATOM 1324 O O . LEU A 1 166 ? -4.477 4.303 4.193 1.00 96.56 166 LEU A O 1
ATOM 1328 N N . ARG A 1 167 ? -4.907 4.020 2.002 1.00 95.88 167 ARG A N 1
ATOM 1329 C CA . ARG A 1 167 ? -5.651 5.273 1.824 1.00 95.88 167 ARG A CA 1
ATOM 1330 C C . ARG A 1 167 ? -6.858 5.347 2.758 1.00 95.88 167 ARG A C 1
ATOM 1332 O O . ARG A 1 167 ? -6.986 6.327 3.480 1.00 95.88 167 ARG A O 1
ATOM 1339 N N . ARG A 1 168 ? -7.661 4.279 2.850 1.00 94.00 168 ARG A N 1
ATOM 1340 C CA . ARG A 1 168 ? -8.790 4.218 3.799 1.00 94.00 168 ARG A CA 1
ATOM 1341 C C . ARG A 1 168 ? -8.339 4.453 5.240 1.00 94.00 168 ARG A C 1
ATOM 1343 O O . ARG A 1 168 ? -9.001 5.191 5.958 1.00 94.00 168 ARG A O 1
ATOM 1350 N N . PHE A 1 169 ? -7.226 3.860 5.673 1.00 91.69 169 PHE A N 1
ATOM 1351 C CA . PHE A 1 169 ? -6.719 4.078 7.032 1.00 91.69 169 PHE A CA 1
ATOM 1352 C C . PHE A 1 169 ? -6.235 5.512 7.268 1.00 91.69 169 PHE A C 1
ATOM 1354 O O . PHE A 1 169 ? -6.490 6.056 8.339 1.00 91.69 169 PHE A O 1
ATOM 1361 N N . ILE A 1 170 ? -5.604 6.137 6.272 1.00 93.00 170 ILE A N 1
ATOM 1362 C CA . ILE A 1 170 ? -5.221 7.557 6.322 1.00 93.00 170 ILE A CA 1
ATOM 1363 C C . ILE A 1 170 ? -6.465 8.452 6.420 1.00 93.00 170 ILE A C 1
ATOM 1365 O O . ILE A 1 170 ? -6.475 9.436 7.158 1.00 93.00 170 ILE A O 1
ATOM 1369 N N . ASP A 1 171 ? -7.530 8.121 5.695 1.00 92.00 171 ASP A N 1
ATOM 1370 C CA . ASP A 1 171 ? -8.779 8.881 5.749 1.00 92.00 171 ASP A CA 1
ATOM 1371 C C . ASP A 1 171 ? -9.471 8.699 7.108 1.00 92.00 171 ASP A C 1
ATOM 1373 O O . ASP A 1 171 ? -9.954 9.664 7.698 1.00 92.00 171 ASP A O 1
ATOM 1377 N N . LEU A 1 172 ? -9.450 7.480 7.659 1.00 89.00 172 LEU A N 1
ATOM 1378 C CA . LEU A 1 172 ? -9.954 7.186 9.003 1.00 89.00 172 LEU A CA 1
ATOM 1379 C C . LEU A 1 172 ? -9.159 7.904 10.101 1.00 89.00 172 LEU A C 1
ATOM 1381 O O . LEU A 1 172 ? -9.763 8.309 11.089 1.00 89.00 172 LEU A O 1
ATOM 1385 N N . SER A 1 173 ? -7.842 8.073 9.945 1.00 86.62 173 SER A N 1
ATOM 1386 C CA . SER A 1 173 ? -7.025 8.791 10.932 1.00 86.62 173 SER A CA 1
ATOM 1387 C C . SER A 1 173 ? -7.273 10.300 10.923 1.00 86.62 173 SER A C 1
ATOM 1389 O O . SER A 1 173 ? -6.997 10.966 11.915 1.00 86.62 173 SER A O 1
ATOM 1391 N N . LYS A 1 174 ? -7.771 10.846 9.806 1.00 88.25 174 LYS A N 1
ATOM 1392 C CA . LYS A 1 174 ? -8.120 12.269 9.651 1.00 88.25 174 LYS A CA 1
ATOM 1393 C C . LYS A 1 174 ? -9.587 12.563 9.954 1.00 88.25 174 LYS A C 1
ATOM 1395 O O . LYS A 1 174 ? -9.938 13.712 10.212 1.00 88.25 174 LYS A O 1
ATOM 1400 N N . ALA A 1 175 ? -10.452 11.555 9.866 1.00 80.25 175 ALA A N 1
ATOM 1401 C CA . ALA A 1 175 ? -11.871 11.713 10.127 1.00 80.25 175 ALA A CA 1
ATOM 1402 C C . ALA A 1 175 ? -12.105 12.127 11.593 1.00 80.25 175 ALA A C 1
ATOM 1404 O O . ALA A 1 175 ? -11.428 11.607 12.485 1.00 80.25 175 ALA A O 1
ATOM 1405 N N . PRO A 1 176 ? -13.091 13.006 11.870 1.00 77.12 176 PRO A N 1
ATOM 1406 C CA . PRO A 1 176 ? -13.555 13.236 13.233 1.00 77.12 176 PRO A CA 1
ATOM 1407 C C . PRO A 1 176 ? -13.840 11.885 13.881 1.00 77.12 176 PRO A C 1
ATOM 1409 O O . PRO A 1 176 ? -14.473 11.044 13.235 1.00 77.12 176 PRO A O 1
ATOM 1412 N N . MET A 1 177 ? -13.346 11.672 15.109 1.00 66.06 177 MET A N 1
ATOM 1413 C CA . MET A 1 177 ? -13.538 10.424 15.851 1.00 66.06 177 MET A CA 1
ATOM 1414 C C . MET A 1 177 ? -14.989 9.981 15.696 1.00 66.06 177 MET A C 1
ATOM 1416 O O . MET A 1 177 ? -15.897 10.571 16.284 1.00 66.06 177 MET A O 1
ATOM 1420 N N . ARG A 1 178 ? -15.222 8.947 14.877 1.00 65.56 178 ARG A N 1
ATOM 1421 C CA . ARG A 1 178 ? -16.536 8.322 14.845 1.00 65.56 178 ARG A CA 1
ATOM 1422 C C . ARG A 1 178 ? -16.765 7.811 16.261 1.00 65.56 178 ARG A C 1
ATOM 1424 O O . ARG A 1 178 ? -15.849 7.171 16.786 1.00 65.56 178 ARG A O 1
ATOM 1431 N N . PRO A 1 179 ? -17.918 8.087 16.893 1.00 60.75 179 PRO A N 1
ATOM 1432 C CA . PRO A 1 179 ? -18.242 7.444 18.155 1.00 60.75 179 PRO A CA 1
ATOM 1433 C C . PRO A 1 179 ? -18.097 5.939 17.921 1.00 60.75 179 PRO A C 1
ATOM 1435 O O . PRO A 1 179 ? -18.824 5.362 17.110 1.00 60.75 179 PRO A O 1
ATOM 1438 N N . SER A 1 180 ? -17.064 5.333 18.517 1.00 62.69 180 SER A N 1
ATOM 1439 C CA . SER A 1 180 ? -16.846 3.892 18.437 1.00 62.69 180 SER A CA 1
ATOM 1440 C C . SER A 1 180 ? -18.115 3.271 18.965 1.00 62.69 180 SER A C 1
ATOM 1442 O O . SER A 1 180 ? -18.452 3.608 20.086 1.00 62.69 180 SER A O 1
ATOM 1444 N N . THR A 1 181 ? -18.828 2.477 18.152 1.00 67.81 181 THR A N 1
ATOM 1445 C CA . THR A 1 181 ? -20.130 1.841 18.456 1.00 67.81 181 THR A CA 1
ATOM 1446 C C . THR A 1 181 ? -20.505 1.965 19.930 1.00 67.81 181 THR A C 1
ATOM 1448 O O . THR A 1 181 ? -20.205 1.074 20.731 1.00 67.81 181 THR A O 1
ATOM 1451 N N . THR A 1 182 ? -21.021 3.139 20.313 1.00 72.50 182 THR A N 1
ATOM 1452 C CA . THR A 1 182 ? -21.066 3.486 21.730 1.00 72.50 182 THR A CA 1
ATOM 1453 C C . THR A 1 182 ? -22.235 2.709 22.273 1.00 72.50 182 THR A C 1
ATOM 1455 O O . THR A 1 182 ? -23.360 2.882 21.805 1.00 72.50 182 THR A O 1
ATOM 1458 N N . LEU A 1 183 ? -21.969 1.792 23.201 1.00 82.38 183 LEU A N 1
ATOM 1459 C CA . LEU A 1 183 ? -23.011 0.934 23.736 1.00 82.38 183 LEU A CA 1
ATOM 1460 C C . LEU A 1 183 ? -24.083 1.823 24.370 1.00 82.38 183 LEU A C 1
ATOM 1462 O O . LEU A 1 183 ? -23.819 2.560 25.320 1.00 82.38 183 LEU A O 1
ATOM 1466 N N . ASN A 1 184 ? -25.295 1.779 23.818 1.00 88.38 184 ASN A N 1
ATOM 1467 C CA . ASN A 1 184 ? -26.427 2.480 24.398 1.00 88.38 184 ASN A CA 1
ATOM 1468 C C . ASN A 1 184 ? -26.860 1.710 25.649 1.00 88.38 184 ASN A C 1
ATOM 1470 O O . ASN A 1 184 ? -27.615 0.740 25.561 1.00 88.38 184 ASN A O 1
ATOM 1474 N N . TYR A 1 185 ? -26.342 2.122 26.809 1.00 90.12 185 TYR A N 1
ATOM 1475 C CA . TYR A 1 185 ? -26.595 1.459 28.091 1.00 90.12 185 TYR A CA 1
ATOM 1476 C C . TYR A 1 185 ? -28.089 1.363 28.401 1.00 90.12 185 TYR A C 1
ATOM 1478 O O . TYR A 1 185 ? -28.533 0.361 28.947 1.00 90.12 185 TYR A O 1
ATOM 1486 N N . GLN A 1 186 ? -28.887 2.354 27.992 1.00 91.12 186 GLN A N 1
ATOM 1487 C CA . GLN A 1 186 ? -30.336 2.325 28.185 1.00 91.12 186 GLN A CA 1
ATOM 1488 C C . GLN A 1 186 ? -30.999 1.243 27.333 1.00 91.12 186 GLN A C 1
ATOM 1490 O O . GLN A 1 186 ? -31.832 0.494 27.838 1.00 91.12 186 GLN A O 1
ATOM 1495 N N . ALA A 1 187 ? -30.619 1.133 26.058 1.00 91.69 187 ALA A N 1
ATOM 1496 C CA . ALA A 1 187 ? -31.128 0.085 25.180 1.00 91.69 187 ALA A CA 1
ATOM 1497 C C . ALA A 1 187 ? -30.688 -1.306 25.663 1.00 91.69 187 ALA A C 1
ATOM 1499 O O . ALA A 1 187 ? -31.519 -2.202 25.776 1.00 91.69 187 ALA A O 1
ATOM 1500 N N . ALA A 1 188 ? -29.413 -1.470 26.026 1.00 92.06 188 ALA A N 1
ATOM 1501 C CA . ALA A 1 188 ? -28.883 -2.724 26.557 1.00 92.06 188 ALA A CA 1
ATOM 1502 C C . ALA A 1 188 ? -29.600 -3.153 27.846 1.00 92.06 188 ALA A C 1
ATOM 1504 O O . ALA A 1 188 ? -29.991 -4.311 27.967 1.00 92.06 188 ALA A O 1
ATOM 1505 N N . THR A 1 189 ? -29.851 -2.220 28.769 1.00 92.56 189 THR A N 1
ATOM 1506 C CA . THR A 1 189 ? -30.631 -2.494 29.982 1.00 92.56 189 THR A CA 1
ATOM 1507 C C . THR A 1 189 ? -32.038 -2.985 29.645 1.00 92.56 189 THR A C 1
ATOM 1509 O O . THR A 1 189 ? -32.456 -3.983 30.218 1.00 92.56 189 THR A O 1
ATOM 1512 N N . ARG A 1 190 ? -32.738 -2.377 28.673 1.00 92.12 190 ARG A N 1
ATOM 1513 C CA . ARG A 1 190 ? -34.069 -2.850 28.238 1.00 92.12 190 ARG A CA 1
ATOM 1514 C C . ARG A 1 190 ? -34.024 -4.274 27.680 1.00 92.12 190 ARG A C 1
ATOM 1516 O O . ARG A 1 190 ? -34.882 -5.082 28.021 1.00 92.12 190 ARG A O 1
ATOM 1523 N N . PHE A 1 191 ? -33.017 -4.591 26.861 1.00 93.00 191 PHE A N 1
ATOM 1524 C CA . PHE A 1 191 ? -32.838 -5.946 26.330 1.00 93.00 191 PHE A CA 1
ATOM 1525 C C . PHE A 1 191 ? -32.610 -6.969 27.446 1.00 93.00 191 PHE A C 1
ATOM 1527 O O . PHE A 1 191 ? -33.225 -8.032 27.433 1.00 93.00 191 PHE A O 1
ATOM 1534 N N . ILE A 1 192 ? -31.766 -6.644 28.428 1.00 91.44 192 ILE A N 1
ATOM 1535 C CA . ILE A 1 192 ? -31.466 -7.544 29.548 1.00 91.44 192 ILE A CA 1
ATOM 1536 C C . ILE A 1 192 ? -32.689 -7.699 30.466 1.00 91.44 192 ILE A C 1
ATOM 1538 O O . ILE A 1 192 ? -33.009 -8.819 30.848 1.00 91.44 192 ILE A O 1
ATOM 1542 N N . GLU A 1 193 ? -33.398 -6.609 30.784 1.00 91.00 193 GLU A N 1
ATOM 1543 C CA . GLU A 1 193 ? -34.607 -6.646 31.624 1.00 91.00 193 GLU A CA 1
ATOM 1544 C C . GLU A 1 193 ? -35.712 -7.497 30.997 1.00 91.00 193 GLU A C 1
ATOM 1546 O O . GLU A 1 193 ? -36.403 -8.220 31.709 1.00 91.00 193 GLU A O 1
ATOM 1551 N N . HIS A 1 194 ? -35.877 -7.429 29.675 1.00 92.00 194 HIS A N 1
ATOM 1552 C CA . HIS A 1 194 ? -36.899 -8.209 28.984 1.00 92.00 194 HIS A CA 1
ATOM 1553 C C . HIS A 1 194 ? -36.508 -9.682 28.801 1.00 92.00 194 HIS A C 1
ATOM 1555 O O . HIS A 1 194 ? -37.373 -10.551 28.823 1.00 92.00 194 HIS A O 1
ATOM 1561 N N . SER A 1 195 ? -35.211 -9.968 28.654 1.00 92.62 195 SER A N 1
ATOM 1562 C CA . SER A 1 195 ? -34.710 -11.336 28.456 1.00 92.62 195 SER A CA 1
ATOM 1563 C C . SER A 1 195 ? -34.634 -12.150 29.753 1.00 92.62 195 SER A C 1
ATOM 1565 O O . SER A 1 195 ? -34.528 -13.371 29.694 1.00 92.62 195 SER A O 1
ATOM 1567 N N . LEU A 1 196 ? -34.651 -11.492 30.918 1.00 88.88 196 LEU A N 1
ATOM 1568 C CA . LEU A 1 196 ? -34.508 -12.121 32.233 1.00 88.88 196 LEU A CA 1
ATOM 1569 C C . LEU A 1 196 ? -35.720 -11.787 33.127 1.00 88.88 196 LEU A C 1
ATOM 1571 O O . LEU A 1 196 ? -35.688 -10.789 33.854 1.00 88.88 196 LEU A O 1
ATOM 1575 N N . PRO A 1 197 ? -36.789 -12.605 33.108 1.00 83.44 197 PRO A N 1
ATOM 1576 C CA . PRO A 1 197 ? -38.008 -12.321 33.870 1.00 83.44 197 PRO A CA 1
ATOM 1577 C C . PRO A 1 197 ? -37.781 -12.303 35.397 1.00 83.44 197 PRO A C 1
ATOM 1579 O O . PRO A 1 197 ? -38.368 -11.466 36.091 1.00 83.44 197 PRO A O 1
ATOM 1582 N N . ASP A 1 198 ? -36.842 -13.111 35.902 1.00 88.69 198 ASP A N 1
ATOM 1583 C CA . ASP A 1 198 ? -36.626 -13.361 37.340 1.00 88.69 198 ASP A CA 1
ATOM 1584 C C . ASP A 1 198 ? -35.577 -12.446 38.000 1.00 88.69 198 ASP A C 1
ATOM 1586 O O . ASP A 1 198 ? -34.920 -12.799 38.981 1.00 88.69 198 ASP A O 1
ATOM 1590 N N . LEU A 1 199 ? -35.387 -11.236 37.471 1.00 85.88 199 LEU A N 1
ATOM 1591 C CA . LEU A 1 199 ? -34.487 -10.254 38.078 1.00 85.88 199 LEU A CA 1
ATOM 1592 C C . LEU A 1 199 ? -35.033 -9.755 39.424 1.00 85.88 199 LEU A C 1
ATOM 1594 O O . LEU A 1 199 ? -36.108 -9.147 39.481 1.00 85.88 199 LEU A O 1
ATOM 1598 N N . THR A 1 200 ? -34.244 -9.906 40.492 1.00 89.62 200 THR A N 1
ATOM 1599 C CA . THR A 1 200 ? -34.567 -9.373 41.823 1.00 89.62 200 THR A CA 1
ATOM 1600 C C . THR A 1 200 ? -34.704 -7.845 41.772 1.00 89.62 200 THR A C 1
ATOM 1602 O O . THR A 1 200 ? -34.026 -7.168 40.994 1.00 89.62 200 THR A O 1
ATOM 1605 N N . HIS A 1 201 ? -35.515 -7.251 42.652 1.00 87.75 201 HIS A N 1
ATOM 1606 C CA . HIS A 1 201 ? -35.715 -5.794 42.684 1.00 87.75 201 HIS A CA 1
ATOM 1607 C C . HIS A 1 201 ? -34.396 -5.005 42.840 1.00 87.75 201 HIS A C 1
ATOM 1609 O O . HIS A 1 201 ? -34.197 -3.970 42.200 1.00 87.75 201 HIS A O 1
ATOM 1615 N N . ALA A 1 202 ? -33.448 -5.534 43.624 1.00 88.00 202 ALA A N 1
ATOM 1616 C CA . ALA A 1 202 ? -32.105 -4.970 43.760 1.00 88.00 202 ALA A CA 1
ATOM 1617 C C . ALA A 1 202 ? -31.310 -4.991 42.438 1.00 88.00 202 ALA A C 1
ATOM 1619 O O . ALA A 1 202 ? -30.638 -4.012 42.107 1.00 88.00 202 ALA A O 1
ATOM 1620 N N . GLN A 1 203 ? -31.437 -6.063 41.647 1.00 87.69 203 GLN A N 1
ATOM 1621 C CA . GLN A 1 203 ? -30.775 -6.201 40.347 1.00 87.69 203 GLN A CA 1
ATOM 1622 C C . GLN A 1 203 ? -31.367 -5.227 39.322 1.00 87.69 203 GLN A C 1
ATOM 1624 O O . GLN A 1 203 ? -30.614 -4.495 38.681 1.00 87.69 203 GLN A O 1
ATOM 1629 N N . ARG A 1 204 ? -32.701 -5.103 39.245 1.00 88.12 204 ARG A N 1
ATOM 1630 C CA . ARG A 1 204 ? -33.360 -4.104 38.377 1.00 88.12 204 ARG A CA 1
ATOM 1631 C C . ARG A 1 204 ? -32.950 -2.672 38.739 1.00 88.12 204 ARG A C 1
ATOM 1633 O O . ARG A 1 204 ? -32.689 -1.852 37.860 1.00 88.12 204 ARG A O 1
ATOM 1640 N N . LYS A 1 205 ? -32.836 -2.355 40.036 1.00 89.06 205 LYS A N 1
ATOM 1641 C CA . LYS A 1 205 ? -32.374 -1.034 40.498 1.00 89.06 205 LYS A CA 1
ATOM 1642 C C . LYS A 1 205 ? -30.915 -0.768 40.103 1.00 89.06 205 LYS A C 1
ATOM 1644 O O . LYS A 1 205 ? -30.609 0.325 39.633 1.00 89.06 205 LYS A O 1
ATOM 1649 N N . SER A 1 206 ? -30.044 -1.770 40.230 1.00 87.88 206 SER A N 1
ATOM 1650 C CA . SER A 1 206 ? -28.650 -1.695 39.770 1.00 87.88 206 SER A CA 1
ATOM 1651 C C . SER A 1 206 ? -28.561 -1.456 38.256 1.00 87.88 206 SER A C 1
ATOM 1653 O O . SER A 1 206 ? -27.856 -0.549 37.812 1.00 87.88 206 SER A O 1
ATOM 1655 N N . MET A 1 207 ? -29.351 -2.179 37.459 1.00 86.69 207 MET A N 1
ATOM 1656 C CA . MET A 1 207 ? -29.397 -2.024 36.001 1.00 86.69 207 MET A CA 1
ATOM 1657 C C . MET A 1 207 ? -29.897 -0.644 35.550 1.00 86.69 207 MET A C 1
ATOM 1659 O O . MET A 1 207 ? -29.361 -0.078 34.592 1.00 86.69 207 MET A O 1
ATOM 1663 N N . LYS A 1 208 ? -30.864 -0.056 36.267 1.00 87.94 208 LYS A N 1
ATOM 1664 C CA . LYS A 1 208 ? -31.299 1.335 36.047 1.00 87.94 208 LYS A CA 1
ATOM 1665 C C . LYS A 1 208 ? -30.201 2.352 36.367 1.00 87.94 208 LYS A C 1
ATOM 1667 O O . LYS A 1 208 ? -30.065 3.330 35.636 1.00 87.94 208 LYS A O 1
ATOM 1672 N N . GLY A 1 209 ? -29.391 2.110 37.401 1.00 87.56 209 GLY A N 1
ATOM 1673 C CA . GLY A 1 209 ? -28.208 2.929 37.699 1.00 87.56 209 GLY A CA 1
ATOM 1674 C C . GLY A 1 209 ? -27.158 2.870 36.582 1.00 87.56 209 GLY A C 1
ATOM 1675 O O . GLY A 1 209 ? -26.618 3.897 36.173 1.00 87.56 209 GLY A O 1
ATOM 1676 N N . ILE A 1 210 ? -26.937 1.687 35.998 1.00 86.50 210 ILE A N 1
ATOM 1677 C CA . ILE A 1 210 ? -26.037 1.504 34.845 1.00 86.50 210 ILE A CA 1
ATOM 1678 C C . ILE A 1 210 ? -26.582 2.218 33.596 1.00 86.50 210 ILE A C 1
ATOM 1680 O O . ILE A 1 210 ? -25.821 2.883 32.897 1.00 86.50 210 ILE A O 1
ATOM 1684 N N . ALA A 1 211 ? -27.895 2.160 33.346 1.00 87.19 211 ALA A N 1
ATOM 1685 C CA . ALA A 1 211 ? -28.543 2.855 32.228 1.00 87.19 211 ALA A CA 1
ATOM 1686 C C . ALA A 1 211 ? -28.416 4.390 32.302 1.00 87.19 211 ALA A C 1
ATOM 1688 O O . ALA A 1 211 ? -28.375 5.055 31.266 1.00 87.19 211 ALA A O 1
ATOM 1689 N N . ARG A 1 212 ? -28.342 4.951 33.517 1.00 87.75 212 ARG A N 1
ATOM 1690 C CA . ARG A 1 212 ? -28.100 6.385 33.768 1.00 87.75 212 ARG A CA 1
ATOM 1691 C C . ARG A 1 212 ? -26.619 6.772 33.719 1.00 87.75 212 ARG A C 1
ATOM 1693 O O . ARG A 1 212 ? -26.302 7.954 33.740 1.00 87.75 212 ARG A O 1
ATOM 1700 N N . GLY A 1 213 ? -25.715 5.795 33.628 1.00 79.06 213 GLY A N 1
ATOM 1701 C CA . GLY A 1 213 ? -24.271 6.026 33.661 1.00 79.06 213 GLY A CA 1
ATOM 1702 C C . GLY A 1 213 ? -23.706 6.266 35.066 1.00 79.06 213 GLY A C 1
ATOM 1703 O O . GLY A 1 213 ? -22.547 6.656 35.184 1.00 79.06 213 GLY A O 1
ATOM 1704 N N . GLU A 1 214 ? -24.491 6.001 36.115 1.00 76.00 214 GLU A N 1
ATOM 1705 C CA . GLU A 1 214 ? -24.142 6.196 37.535 1.00 76.00 214 GLU A CA 1
ATOM 1706 C C . GLU A 1 214 ? -23.410 4.976 38.142 1.00 76.00 214 GLU A C 1
ATOM 1708 O O . GLU A 1 214 ? -23.128 4.929 39.337 1.00 76.00 214 GLU A O 1
ATOM 1713 N N . GLY A 1 215 ? -23.102 3.959 37.330 1.00 65.94 215 GLY A N 1
ATOM 1714 C CA . GLY A 1 215 ? -22.412 2.743 37.766 1.00 65.94 215 GLY A CA 1
ATOM 1715 C C . GLY A 1 215 ? -20.885 2.894 37.873 1.00 65.94 215 GLY A C 1
ATOM 1716 O O . GLY A 1 215 ? -20.301 3.780 37.241 1.00 65.94 215 GLY A O 1
ATOM 1717 N N . PRO A 1 216 ? -20.196 1.998 38.610 1.00 62.97 216 PRO A N 1
ATOM 1718 C CA . PRO A 1 216 ? -18.738 1.984 38.683 1.00 62.97 216 PRO A CA 1
ATOM 1719 C C . PRO A 1 216 ? -18.140 1.864 37.276 1.00 62.97 216 PRO A C 1
ATOM 1721 O O . PRO A 1 216 ? -18.278 0.833 36.613 1.00 62.97 216 PRO A O 1
ATOM 1724 N N . ARG A 1 217 ? -17.470 2.918 36.797 1.00 59.12 217 ARG A N 1
ATOM 1725 C CA . ARG A 1 217 ? -16.724 2.865 35.535 1.00 59.12 217 ARG A CA 1
ATOM 1726 C C . ARG A 1 217 ? -15.529 1.938 35.722 1.00 59.12 217 ARG A C 1
ATOM 1728 O O . ARG A 1 217 ? -14.491 2.347 36.235 1.00 59.12 217 ARG A O 1
ATOM 1735 N N . ILE A 1 218 ? -15.664 0.688 35.290 1.00 58.41 218 ILE A N 1
ATOM 1736 C CA . ILE A 1 218 ? -14.532 -0.234 35.196 1.00 58.41 218 ILE A CA 1
ATOM 1737 C C . ILE A 1 218 ? -13.592 0.323 34.120 1.00 58.41 218 ILE A C 1
ATOM 1739 O O . ILE A 1 218 ? -13.874 0.222 32.925 1.00 58.41 218 ILE A O 1
ATOM 1743 N N . LYS A 1 219 ? -12.482 0.945 34.537 1.00 52.03 219 LYS A N 1
ATOM 1744 C CA . LYS A 1 219 ? -11.404 1.351 33.627 1.00 52.03 219 LYS A CA 1
ATOM 1745 C C . LYS A 1 219 ? -10.814 0.086 33.002 1.00 52.03 219 LYS A C 1
ATOM 1747 O O . LYS A 1 219 ? -10.287 -0.781 33.690 1.00 52.03 219 LYS A O 1
ATOM 1752 N N . TYR A 1 220 ? -10.947 -0.036 31.685 1.00 51.28 220 TYR A N 1
ATOM 1753 C CA . TYR A 1 220 ? -10.573 -1.236 30.929 1.00 51.28 220 TYR A CA 1
ATOM 1754 C C . TYR A 1 220 ? -9.055 -1.454 30.809 1.00 51.28 220 TYR A C 1
ATOM 1756 O O . TYR A 1 220 ? -8.629 -2.514 30.358 1.00 51.28 220 TYR A O 1
ATOM 1764 N N . THR A 1 221 ? -8.241 -0.481 31.223 1.00 52.59 221 THR A N 1
ATOM 1765 C CA . THR A 1 221 ? -6.781 -0.505 31.068 1.00 52.59 221 THR A CA 1
ATOM 1766 C C . THR A 1 221 ? -6.085 -1.556 31.936 1.00 52.59 221 THR A C 1
ATOM 1768 O O . THR A 1 221 ? -5.004 -1.989 31.568 1.00 52.59 221 THR A O 1
ATOM 1771 N N . ASP A 1 222 ? -6.708 -2.027 33.023 1.00 47.78 222 ASP A N 1
ATOM 1772 C CA . ASP A 1 222 ? -6.075 -2.972 33.966 1.00 47.78 222 ASP A CA 1
ATOM 1773 C C . ASP A 1 222 ? -6.414 -4.454 33.718 1.00 47.78 222 ASP A C 1
ATOM 1775 O O . ASP A 1 222 ? -5.747 -5.362 34.213 1.00 47.78 222 ASP A O 1
ATOM 1779 N N . ARG A 1 223 ? -7.467 -4.753 32.944 1.00 46.31 223 ARG A N 1
ATOM 1780 C CA . ARG A 1 223 ? -7.976 -6.135 32.806 1.00 46.31 223 ARG A CA 1
ATOM 1781 C C . ARG A 1 223 ? -7.356 -6.940 31.665 1.00 46.31 223 ARG A C 1
ATOM 1783 O O . ARG A 1 223 ? -7.521 -8.162 31.645 1.00 46.31 223 ARG A O 1
ATOM 1790 N N . SER A 1 224 ? -6.659 -6.306 30.724 1.00 42.31 224 SER A N 1
ATOM 1791 C CA . SER A 1 224 ? -6.031 -7.007 29.593 1.00 42.31 224 SER A CA 1
ATOM 1792 C C . SER A 1 224 ? -4.750 -7.751 29.986 1.00 42.31 224 SER A C 1
ATOM 1794 O O . SER A 1 224 ? -4.420 -8.746 29.343 1.00 42.31 224 SER A O 1
ATOM 1796 N N . ALA A 1 225 ? -4.079 -7.348 31.071 1.00 52.38 225 ALA A N 1
ATOM 1797 C CA . ALA A 1 225 ? -2.879 -8.024 31.566 1.00 52.38 225 ALA A CA 1
ATOM 1798 C C . ALA A 1 225 ? -3.183 -9.350 32.294 1.00 52.38 225 ALA A C 1
ATOM 1800 O O . ALA A 1 225 ? -2.355 -10.256 32.292 1.00 52.38 225 ALA A O 1
ATOM 1801 N N . GLN A 1 226 ? -4.378 -9.502 32.881 1.00 53.38 226 GLN A N 1
ATOM 1802 C CA . GLN A 1 226 ? -4.696 -10.641 33.759 1.00 53.38 226 GLN A CA 1
ATOM 1803 C C . GLN A 1 226 ? -5.640 -11.691 33.153 1.00 53.38 226 GLN A C 1
ATOM 1805 O O . GLN A 1 226 ? -5.793 -12.775 33.712 1.00 53.38 226 GLN A O 1
ATOM 1810 N N . LYS A 1 227 ? -6.262 -11.439 31.993 1.00 51.84 227 LYS A N 1
ATOM 1811 C CA . LYS A 1 227 ? -7.127 -12.430 31.327 1.00 51.84 227 LYS A CA 1
ATOM 1812 C C . LYS A 1 227 ? -6.379 -13.223 30.258 1.00 51.84 227 LYS A C 1
ATOM 1814 O O . LYS A 1 227 ? -6.684 -13.134 29.070 1.00 51.84 227 LYS A O 1
ATOM 1819 N N . LYS A 1 228 ? -5.462 -14.091 30.688 1.00 52.34 228 LYS A N 1
ATOM 1820 C CA . LYS A 1 228 ? -5.112 -15.290 29.914 1.00 52.34 228 LYS A CA 1
ATOM 1821 C C . LYS A 1 228 ? -5.620 -16.540 30.636 1.00 52.34 228 LYS A C 1
ATOM 1823 O O . LYS A 1 228 ? -5.066 -16.948 31.640 1.00 52.34 228 LYS A O 1
ATOM 1828 N N . ARG A 1 229 ? -6.652 -17.126 30.012 1.00 50.31 229 ARG A N 1
ATOM 1829 C CA . ARG A 1 229 ? -7.205 -18.490 30.140 1.00 50.31 229 ARG A CA 1
ATOM 1830 C C . ARG A 1 229 ? -7.889 -18.859 31.470 1.00 50.31 229 ARG A C 1
ATOM 1832 O O . ARG A 1 229 ? -7.360 -18.688 32.557 1.00 50.31 229 ARG A O 1
ATOM 1839 N N . LYS A 1 230 ? -9.099 -19.421 31.334 1.00 52.56 230 LYS A N 1
ATOM 1840 C CA . LYS A 1 230 ? -9.783 -20.220 32.359 1.00 52.56 230 LYS A CA 1
ATOM 1841 C C . LYS A 1 230 ? -8.866 -21.396 32.713 1.00 52.56 230 LYS A C 1
ATOM 1843 O O . LYS A 1 230 ? -8.749 -22.289 31.889 1.00 52.56 230 LYS A O 1
ATOM 1848 N N . PHE A 1 231 ? -8.172 -21.300 33.842 1.00 42.66 231 PHE A N 1
ATOM 1849 C CA . PHE A 1 231 ? -7.708 -22.352 34.764 1.00 42.66 231 PHE A CA 1
ATOM 1850 C C . PHE A 1 231 ? -6.605 -21.717 35.629 1.00 42.66 231 PHE A C 1
ATOM 1852 O O . PHE A 1 231 ? -5.424 -21.775 35.307 1.00 42.66 231 PHE A O 1
ATOM 1859 N N . GLN A 1 232 ? -7.005 -21.043 36.710 1.00 49.12 232 GLN A N 1
ATOM 1860 C CA . GLN A 1 232 ? -6.121 -20.825 37.856 1.00 49.12 232 GLN A CA 1
ATOM 1861 C C . GLN A 1 232 ? -6.418 -21.953 38.844 1.00 49.12 232 GLN A C 1
ATOM 1863 O O . GLN A 1 232 ? -7.263 -21.799 39.719 1.00 49.12 232 GLN A O 1
ATOM 1868 N N . SER A 1 233 ? -5.774 -23.106 38.678 1.00 46.06 233 SER A N 1
ATOM 1869 C CA . SER A 1 233 ? -5.555 -24.000 39.813 1.00 46.06 233 SER A CA 1
ATOM 1870 C C . SER A 1 233 ? -4.289 -23.502 40.506 1.00 46.06 233 SER A C 1
ATOM 1872 O O . SER A 1 233 ? -3.211 -23.478 39.914 1.00 46.06 233 SER A O 1
ATOM 1874 N N . SER A 1 234 ? -4.424 -23.027 41.741 1.00 48.97 234 SER A N 1
ATOM 1875 C CA . SER A 1 234 ? -3.342 -22.467 42.562 1.00 48.97 234 SER A CA 1
ATOM 1876 C C . SER A 1 234 ? -2.368 -23.519 43.102 1.00 48.97 234 SER A C 1
ATOM 1878 O O . SER A 1 234 ? -1.662 -23.265 44.072 1.00 48.97 234 SER A O 1
ATOM 1880 N N . GLU A 1 235 ? -2.299 -24.689 42.481 1.00 56.78 235 GLU A N 1
ATOM 1881 C CA . GLU A 1 235 ? -1.482 -25.804 42.930 1.00 56.78 235 GLU A CA 1
ATOM 1882 C C . GLU A 1 235 ? -0.526 -26.162 41.798 1.00 56.78 235 GLU A C 1
ATOM 1884 O O . GLU A 1 235 ? -0.907 -26.731 40.775 1.00 56.78 235 GLU A O 1
ATOM 1889 N N . LYS A 1 236 ? 0.724 -25.707 41.932 1.00 59.00 236 LYS A N 1
ATOM 1890 C CA . LYS A 1 236 ? 1.800 -25.964 40.971 1.00 59.00 236 LYS A CA 1
ATOM 1891 C C . LYS A 1 236 ? 2.231 -27.429 41.070 1.00 59.00 236 LYS A C 1
ATOM 1893 O O . LYS A 1 236 ? 3.348 -27.719 41.490 1.00 59.00 236 LYS A O 1
ATOM 1898 N N . MET A 1 237 ? 1.365 -28.358 40.685 1.00 59.09 237 MET A N 1
ATOM 1899 C CA . MET A 1 237 ? 1.809 -29.709 40.369 1.00 59.09 237 MET A CA 1
ATOM 1900 C C . MET A 1 237 ? 2.646 -29.616 39.092 1.00 59.09 237 MET A C 1
ATOM 1902 O O . MET A 1 237 ? 2.208 -29.061 38.082 1.00 59.09 237 MET A O 1
ATOM 1906 N N . SER A 1 238 ? 3.889 -30.096 39.151 1.00 78.44 238 SER A N 1
ATOM 1907 C CA . SER A 1 238 ? 4.730 -30.233 37.962 1.00 78.44 238 SER A CA 1
ATOM 1908 C C . SER A 1 238 ? 3.966 -31.036 36.908 1.00 78.44 238 SER A C 1
ATOM 1910 O O . SER A 1 238 ? 3.325 -32.035 37.233 1.00 78.44 238 SER A O 1
ATOM 1912 N N . VAL A 1 239 ? 4.055 -30.624 35.640 1.00 74.69 239 VAL A N 1
ATOM 1913 C CA . VAL A 1 239 ? 3.432 -31.326 34.502 1.00 74.69 239 VAL A CA 1
ATOM 1914 C C . VAL A 1 239 ? 3.803 -32.816 34.503 1.00 74.69 239 VAL A C 1
ATOM 1916 O O . VAL A 1 239 ? 2.982 -33.659 34.155 1.00 74.69 239 VAL A O 1
ATOM 1919 N N . GLN A 1 240 ? 5.013 -33.150 34.963 1.00 75.75 240 GLN A N 1
ATOM 1920 C CA . GLN A 1 240 ? 5.476 -34.531 35.107 1.00 75.75 240 GLN A CA 1
ATOM 1921 C C . GLN A 1 240 ? 4.716 -35.307 36.191 1.00 75.75 240 GLN A C 1
ATOM 1923 O O . GLN A 1 240 ? 4.411 -36.479 35.994 1.00 75.75 240 GLN A O 1
ATOM 1928 N N . THR A 1 241 ? 4.379 -34.666 37.312 1.00 86.56 241 THR A N 1
ATOM 1929 C CA . THR A 1 241 ? 3.621 -35.287 38.408 1.00 86.56 241 THR A CA 1
ATOM 1930 C C . THR A 1 241 ? 2.185 -35.568 37.980 1.00 86.56 241 THR A C 1
ATOM 1932 O O . THR A 1 241 ? 1.714 -36.686 38.153 1.00 86.56 241 THR A O 1
ATOM 1935 N N . ALA A 1 242 ? 1.533 -34.598 37.331 1.00 83.75 242 ALA A N 1
ATOM 1936 C CA . ALA A 1 242 ? 0.174 -34.767 36.814 1.00 83.75 242 ALA A CA 1
ATOM 1937 C C . ALA A 1 242 ? 0.101 -35.851 35.721 1.00 83.75 242 ALA A C 1
ATOM 1939 O O . ALA A 1 242 ? -0.833 -36.649 35.691 1.00 83.75 242 ALA A O 1
ATOM 1940 N N . ALA A 1 243 ? 1.109 -35.920 34.844 1.00 85.25 243 ALA A N 1
ATOM 1941 C CA . ALA A 1 243 ? 1.194 -36.967 33.828 1.00 85.25 243 ALA A CA 1
ATOM 1942 C C . ALA A 1 243 ? 1.403 -38.358 34.447 1.00 85.25 243 ALA A C 1
ATOM 1944 O O . ALA A 1 243 ? 0.774 -39.321 34.013 1.00 85.25 243 ALA A O 1
ATOM 1945 N N . LYS A 1 244 ? 2.256 -38.465 35.474 1.00 89.56 244 LYS A N 1
ATOM 1946 C CA . LYS A 1 244 ? 2.503 -39.726 36.183 1.00 89.56 244 LYS A CA 1
ATOM 1947 C C . LYS A 1 244 ? 1.242 -40.230 36.884 1.00 89.56 244 LYS A C 1
ATOM 1949 O O . LYS A 1 244 ? 0.913 -41.403 36.756 1.00 89.56 244 LYS A O 1
ATOM 1954 N N . GLU A 1 245 ? 0.524 -39.341 37.561 1.00 89.56 245 GLU A N 1
ATOM 1955 C CA . GLU A 1 245 ? -0.720 -39.671 38.257 1.00 89.56 245 GLU A CA 1
ATOM 1956 C C . GLU A 1 245 ? -1.822 -40.111 37.283 1.00 89.56 245 GLU A C 1
ATOM 1958 O O . GLU A 1 245 ? -2.506 -41.102 37.527 1.00 89.56 245 GLU A O 1
ATOM 1963 N N . PHE A 1 246 ? -1.948 -39.439 36.134 1.00 91.31 246 PHE A N 1
ATOM 1964 C CA . PHE A 1 246 ? -2.888 -39.845 35.089 1.00 91.31 246 PHE A CA 1
ATOM 1965 C C . PHE A 1 246 ? -2.567 -41.239 34.528 1.00 91.31 246 PHE A C 1
ATOM 1967 O O . PHE A 1 246 ? -3.467 -42.065 34.389 1.00 91.31 246 PHE A O 1
ATOM 1974 N N . LEU A 1 247 ? -1.291 -41.518 34.232 1.00 90.00 247 LEU A N 1
ATOM 1975 C CA . LEU A 1 247 ? -0.852 -42.825 33.730 1.00 90.00 247 LEU A CA 1
ATOM 1976 C C . LEU A 1 247 ? -1.068 -43.942 34.756 1.00 90.00 247 LEU A C 1
ATOM 1978 O O . LEU A 1 247 ? -1.474 -45.039 34.385 1.00 90.00 247 LEU A O 1
ATOM 1982 N N . GLU A 1 248 ? -0.821 -43.661 36.034 1.00 87.19 248 GLU A N 1
ATOM 1983 C CA . GLU A 1 248 ? -1.041 -44.608 37.128 1.00 87.19 248 GLU A CA 1
ATOM 1984 C C . GLU A 1 248 ? -2.532 -44.867 37.374 1.00 87.19 248 GLU A C 1
ATOM 1986 O O . GLU A 1 248 ? -2.942 -45.999 37.617 1.00 87.19 248 GLU A O 1
ATOM 1991 N N . LYS A 1 249 ? -3.374 -43.837 37.264 1.00 88.00 249 LYS A N 1
ATOM 1992 C CA . LYS A 1 249 ? -4.826 -44.006 37.343 1.00 88.00 249 LYS A CA 1
ATOM 1993 C C . LYS A 1 249 ? -5.353 -44.841 36.175 1.00 88.00 249 LYS A C 1
ATOM 1995 O O . LYS A 1 249 ? -6.106 -45.784 36.395 1.00 88.00 249 LYS A O 1
ATOM 2000 N N . ALA A 1 250 ? -4.903 -44.546 34.956 1.00 82.25 250 ALA A N 1
ATOM 2001 C CA . ALA A 1 250 ? -5.274 -45.306 33.768 1.00 82.25 250 ALA A CA 1
ATOM 2002 C C . ALA A 1 250 ? -4.798 -46.766 33.845 1.00 82.25 250 ALA A C 1
ATOM 2004 O O . ALA A 1 250 ? -5.532 -47.668 33.452 1.00 82.25 250 ALA A O 1
ATOM 2005 N N . SER A 1 251 ? -3.599 -47.029 34.378 1.00 81.31 251 SER A N 1
ATOM 2006 C CA . SER A 1 251 ? -3.119 -48.405 34.539 1.00 81.31 251 SER A CA 1
ATOM 2007 C C . SER A 1 251 ? -3.932 -49.185 35.570 1.00 81.31 251 SER A C 1
ATOM 2009 O O . SER A 1 251 ? -4.209 -50.357 35.335 1.00 81.31 251 SER A O 1
ATOM 2011 N N . ARG A 1 252 ? -4.376 -48.550 36.663 1.00 80.88 252 ARG A N 1
ATOM 2012 C CA . ARG A 1 252 ? -5.288 -49.173 37.639 1.00 80.88 252 ARG A CA 1
ATOM 2013 C C . ARG A 1 252 ? -6.664 -49.471 37.043 1.00 80.88 252 ARG A C 1
ATOM 2015 O O . ARG A 1 252 ? -7.195 -50.549 37.280 1.00 80.88 252 ARG A O 1
ATOM 2022 N N . GLU A 1 253 ? -7.217 -48.555 36.249 1.00 77.38 253 GLU A N 1
ATOM 2023 C CA . GLU A 1 253 ? -8.500 -48.763 35.556 1.00 77.38 253 GLU A CA 1
ATOM 2024 C C . GLU A 1 253 ? -8.416 -49.881 34.499 1.00 77.38 253 GLU A C 1
ATOM 2026 O O . GLU A 1 253 ? -9.378 -50.619 34.307 1.00 77.38 253 GLU A O 1
ATOM 2031 N N . LEU A 1 254 ? -7.260 -50.047 33.845 1.00 71.38 254 LEU A N 1
ATOM 2032 C CA . LEU A 1 254 ? -7.035 -51.105 32.854 1.00 71.38 254 LEU A CA 1
ATOM 2033 C C . LEU A 1 254 ? -6.703 -52.472 33.468 1.00 71.38 254 LEU A C 1
ATOM 2035 O O . LEU A 1 254 ? -7.064 -53.493 32.887 1.00 71.38 254 LEU A O 1
ATOM 2039 N N . LEU A 1 255 ? -5.987 -52.502 34.596 1.00 69.19 255 LEU A N 1
ATOM 2040 C CA . LEU A 1 255 ? -5.521 -53.742 35.231 1.00 69.19 255 LEU A CA 1
ATOM 2041 C C . LEU A 1 255 ? -6.450 -54.258 36.337 1.00 69.19 255 LEU A C 1
ATOM 2043 O O . LEU A 1 255 ? -6.206 -55.352 36.828 1.00 69.19 255 LEU A O 1
ATOM 2047 N N . GLY A 1 256 ? -7.509 -53.511 36.669 1.00 61.12 256 GLY A N 1
ATOM 2048 C CA . GLY A 1 256 ? -8.675 -53.967 37.425 1.00 61.12 256 GLY A CA 1
ATOM 2049 C C . GLY A 1 256 ? -8.360 -54.622 38.770 1.00 61.12 256 GLY A C 1
ATOM 2050 O O . GLY A 1 256 ? -8.215 -55.838 38.849 1.00 61.12 256 GLY A O 1
ATOM 2051 N N . ASP A 1 257 ? -8.368 -53.840 39.851 1.00 52.69 257 ASP A N 1
ATOM 2052 C CA . ASP A 1 257 ? -8.543 -54.410 41.190 1.00 52.69 257 ASP A CA 1
ATOM 2053 C C . ASP A 1 257 ? -10.013 -54.843 41.336 1.00 52.69 257 ASP A C 1
ATOM 2055 O O . ASP A 1 257 ? -10.939 -54.080 41.058 1.00 52.69 257 ASP A O 1
ATOM 2059 N N . THR A 1 258 ? -10.220 -56.101 41.712 1.00 55.00 258 THR A N 1
ATOM 2060 C CA . THR A 1 258 ? -11.458 -56.899 41.597 1.00 55.00 258 THR A CA 1
ATOM 2061 C C . THR A 1 258 ? -12.670 -56.447 42.434 1.00 55.00 258 THR A C 1
ATOM 2063 O O . THR A 1 258 ? -13.394 -57.304 42.938 1.00 55.00 258 THR A O 1
ATOM 2066 N N . GLN A 1 259 ? -12.947 -55.149 42.613 1.00 56.12 259 GLN A N 1
ATOM 2067 C CA . GLN A 1 259 ? -14.084 -54.725 43.451 1.00 56.12 259 GLN A CA 1
ATOM 2068 C C . GLN A 1 259 ? -14.941 -53.534 43.011 1.00 56.12 259 GLN A C 1
ATOM 2070 O O . GLN A 1 259 ? -15.877 -53.219 43.742 1.00 56.12 259 GLN A O 1
ATOM 2075 N N . ASP A 1 260 ? -14.768 -52.926 41.836 1.00 51.56 260 ASP A N 1
ATOM 2076 C CA . ASP A 1 260 ? -15.783 -51.960 41.386 1.00 51.56 260 ASP A CA 1
ATOM 2077 C C . ASP A 1 260 ? -16.018 -51.998 39.877 1.00 51.56 260 ASP A C 1
ATOM 2079 O O . ASP A 1 260 ? -15.092 -52.051 39.068 1.00 51.56 260 ASP A O 1
ATOM 2083 N N . GLY A 1 261 ? -17.296 -52.069 39.514 1.00 46.50 261 GLY A N 1
ATOM 2084 C CA . GLY A 1 261 ? -17.762 -52.395 38.175 1.00 46.50 261 GLY A CA 1
ATOM 2085 C C . GLY A 1 261 ? -17.402 -51.329 37.143 1.00 46.50 261 GLY A C 1
ATOM 2086 O O . GLY A 1 261 ? -17.551 -50.130 37.368 1.00 46.50 261 GLY A O 1
ATOM 2087 N N . PHE A 1 262 ? -16.991 -51.798 35.967 1.00 45.91 262 PHE A N 1
ATOM 2088 C CA . PHE A 1 262 ? -16.778 -51.007 34.758 1.00 45.91 262 PHE A CA 1
ATOM 2089 C C . PHE A 1 262 ? -17.966 -50.054 34.498 1.00 45.91 262 PHE A C 1
ATOM 2091 O O . PHE A 1 262 ? -19.039 -50.478 34.071 1.00 45.91 262 PHE A O 1
ATOM 2098 N N . LYS A 1 263 ? -17.772 -48.747 34.710 1.00 56.50 263 LYS A N 1
ATOM 2099 C CA . LYS A 1 263 ? -18.666 -47.686 34.210 1.00 56.50 263 LYS A CA 1
ATOM 2100 C C . LYS A 1 263 ? -17.962 -46.911 33.104 1.00 56.50 263 LYS A C 1
ATOM 2102 O O . LYS A 1 263 ? -17.462 -45.808 33.305 1.00 56.50 263 LYS A O 1
ATOM 2107 N N . GLY A 1 264 ? -17.919 -47.529 31.926 1.00 50.66 264 GLY A N 1
ATOM 2108 C CA . GLY A 1 264 ? -17.562 -46.872 30.671 1.00 50.66 264 GLY A CA 1
ATOM 2109 C C . GLY A 1 264 ? -18.809 -46.352 29.928 1.00 50.66 264 GLY A C 1
ATOM 2110 O O . GLY A 1 264 ? -19.886 -46.915 30.112 1.00 50.66 264 GLY A O 1
ATOM 2111 N N . PRO A 1 265 ? -18.697 -45.325 29.060 1.00 48.00 265 PRO A N 1
ATOM 2112 C CA . PRO A 1 265 ? -19.836 -44.682 28.378 1.00 48.00 265 PRO A CA 1
ATOM 2113 C C . PRO A 1 265 ? -20.576 -45.519 27.317 1.00 48.00 265 PRO A C 1
ATOM 2115 O O . PRO A 1 265 ? -21.412 -44.978 26.601 1.00 48.00 265 PRO A O 1
ATOM 2118 N N . LEU A 1 266 ? -20.262 -46.805 27.167 1.00 45.38 266 LEU A N 1
ATOM 2119 C CA . LEU A 1 266 ? -20.908 -47.700 26.208 1.00 45.38 266 LEU A CA 1
ATOM 2120 C C . LEU A 1 266 ? -21.500 -48.888 26.967 1.00 45.38 266 LEU A C 1
ATOM 2122 O O . LEU A 1 266 ? -20.909 -49.963 27.017 1.00 45.38 266 LEU A O 1
ATOM 2126 N N . GLN A 1 267 ? -22.662 -48.671 27.584 1.00 47.75 267 GLN A N 1
ATOM 2127 C CA . GLN A 1 267 ? -23.546 -49.764 27.978 1.00 47.75 267 GLN A CA 1
ATOM 2128 C C . GLN A 1 267 ? -24.367 -50.160 26.749 1.00 47.75 267 GLN A C 1
ATOM 2130 O O . GLN A 1 267 ? -25.176 -49.381 26.251 1.00 47.75 267 GLN A O 1
ATOM 2135 N N . ILE A 1 268 ? -24.102 -51.354 26.223 1.00 42.88 268 ILE A N 1
ATOM 2136 C CA . ILE A 1 268 ? -25.032 -52.049 25.335 1.00 42.88 268 ILE A CA 1
ATOM 2137 C C . ILE A 1 268 ? -25.902 -52.883 26.269 1.00 42.88 268 ILE A C 1
ATOM 2139 O O . ILE A 1 268 ? -25.500 -53.964 26.698 1.00 42.88 268 ILE A O 1
ATOM 2143 N N . ASP A 1 269 ? -27.061 -52.341 26.629 1.00 38.88 269 ASP A N 1
ATOM 2144 C CA . ASP A 1 269 ? -28.082 -53.074 27.366 1.00 38.88 269 ASP A CA 1
ATOM 2145 C C . ASP A 1 269 ? -28.723 -54.093 26.418 1.00 38.88 269 ASP A C 1
ATOM 2147 O O . ASP A 1 269 ? -29.684 -53.802 25.709 1.00 38.88 269 ASP A O 1
ATOM 2151 N N . ALA A 1 270 ? -28.167 -55.301 26.373 1.00 46.72 270 ALA A N 1
ATOM 2152 C CA . ALA A 1 270 ? -28.879 -56.465 25.864 1.00 46.72 270 ALA A CA 1
ATOM 2153 C C . ALA A 1 270 ? -29.622 -57.111 27.042 1.00 46.72 270 ALA A C 1
ATOM 2155 O O . ALA A 1 270 ? -29.099 -58.006 27.707 1.00 46.72 270 ALA A O 1
ATOM 2156 N N . SER A 1 271 ? -30.830 -56.624 27.328 1.00 37.19 271 SER A N 1
ATOM 2157 C CA . SER A 1 271 ? -31.791 -57.329 28.178 1.00 37.19 271 SER A CA 1
ATOM 2158 C C . SER A 1 271 ? -33.070 -57.539 27.378 1.00 37.19 271 SER A C 1
ATOM 2160 O O . SER A 1 271 ? -33.845 -56.614 27.158 1.00 37.19 271 SER A O 1
ATOM 2162 N N . ASP A 1 272 ? -33.203 -58.764 26.883 1.00 48.44 272 ASP A N 1
ATOM 2163 C CA . ASP A 1 272 ? -34.280 -59.270 26.042 1.00 48.44 272 ASP A CA 1
ATOM 2164 C C . ASP A 1 272 ? -35.275 -60.015 26.951 1.00 48.44 272 ASP A C 1
ATOM 2166 O O . ASP A 1 272 ? -34.940 -61.085 27.467 1.00 48.44 272 ASP A O 1
ATOM 2170 N N . LYS A 1 273 ? -36.424 -59.385 27.240 1.00 42.66 273 LYS A N 1
ATOM 2171 C CA . LYS A 1 273 ? -37.603 -59.869 28.004 1.00 42.66 273 LYS A CA 1
ATOM 2172 C C . LYS A 1 273 ? -38.766 -58.907 27.697 1.00 42.66 273 LYS A C 1
ATOM 2174 O O . LYS A 1 273 ? -38.555 -57.706 27.800 1.00 42.66 273 LYS A O 1
ATOM 2179 N N . ASP A 1 274 ? -39.992 -59.258 27.322 1.00 41.75 274 ASP A N 1
ATOM 2180 C CA . ASP A 1 274 ? -40.759 -60.501 27.263 1.00 41.75 274 ASP A CA 1
ATOM 2181 C C . ASP A 1 274 ? -41.859 -60.301 26.189 1.00 41.75 274 ASP A C 1
ATOM 2183 O O . ASP A 1 274 ? -42.553 -59.285 26.229 1.00 41.75 274 ASP A O 1
ATOM 2187 N N . ASP A 1 275 ? -42.075 -61.266 25.289 1.00 45.44 275 ASP A N 1
ATOM 2188 C CA . ASP A 1 275 ? -43.341 -61.410 24.552 1.00 45.44 275 ASP A CA 1
ATOM 2189 C C . ASP A 1 275 ? -44.129 -62.557 25.205 1.00 45.44 275 ASP A C 1
ATOM 2191 O O . ASP A 1 275 ? -43.731 -63.723 25.122 1.00 45.44 275 ASP A O 1
ATOM 2195 N N . GLN A 1 276 ? -45.242 -62.238 25.875 1.00 46.75 276 GLN A N 1
ATOM 2196 C CA . GLN A 1 276 ? -46.257 -63.224 26.261 1.00 46.75 276 GLN A CA 1
ATOM 2197 C C . GLN A 1 276 ? -47.502 -63.105 25.369 1.00 46.75 276 GLN A C 1
ATOM 2199 O O . GLN A 1 276 ? -47.873 -61.996 24.978 1.00 46.75 276 GLN A O 1
ATOM 2204 N N . PRO A 1 277 ? -48.150 -64.240 25.043 1.00 50.09 277 PRO A N 1
ATOM 2205 C CA . PRO A 1 277 ? -49.260 -64.302 24.104 1.00 50.09 277 PRO A CA 1
ATOM 2206 C C . PRO A 1 277 ? -50.576 -63.881 24.766 1.00 50.09 277 PRO A C 1
ATOM 2208 O O . PRO A 1 277 ? -50.818 -64.162 25.938 1.00 50.09 277 PRO A O 1
ATOM 2211 N N . MET A 1 278 ? -51.431 -63.229 23.984 1.00 47.41 278 MET A N 1
ATOM 2212 C CA . MET A 1 278 ? -52.818 -62.944 24.341 1.00 47.41 278 MET A CA 1
ATOM 2213 C C . MET A 1 278 ? -53.675 -64.177 24.046 1.00 47.41 278 MET A C 1
ATOM 2215 O O . MET A 1 278 ? -53.733 -64.577 22.887 1.00 47.41 278 MET A O 1
ATOM 2219 N N . ASP A 1 279 ? -54.335 -64.711 25.075 1.00 45.09 279 ASP A N 1
ATOM 2220 C CA . ASP A 1 279 ? -55.643 -65.384 25.025 1.00 45.09 279 ASP A CA 1
ATOM 2221 C C . ASP A 1 279 ? -56.354 -65.215 26.381 1.00 45.09 279 ASP A C 1
ATOM 2223 O O . ASP A 1 279 ? -55.729 -65.513 27.428 1.00 45.09 279 ASP A O 1
#

Secondary structure (DSSP, 8-state):
-HHHHHHHHHHHHHHHHHTSSTTS--------TTSHHHHHHHHHHHHHHHHHHHHHHHHTTS-----------S------HHHHHHHHHHHHHHHHHHHHHHHHHHT--HHHHHHS-HHHHHHHHHHHHHHHHHHHHHHHHHTT--GGGSTHHHHHHHHHHHHHHHHHHHHHHHS-----S---HHHHHHHHHHH-TT--HHHHHHHHHHHTT-S----GGGTTTT---S--------HHHHHHHHHHHHHHHHH--TTS----S--------------

InterPro domains:
  IPR007146 Sas10/Utp3/C1D [PF04000] (86-165)
  IPR011082 Exosome-associated factor Rrp47/DNA strand repair C1D [PTHR15341] (78-265)

Sequence (279 aa):
MEKYLIINQAMNRSNRSAKQVLPYLFHLQSFSSISKISIFSLLVAEVLFFEALVVLKRESKTEFQSTTMEQCSKESKVIPDSVMDSLKKSLYNVEQVKAHLLKLISLSDPDVLAEMPPLERAQSLFLVAKATTTLYTLRLRCSGVHPDDHSVKSELERLSLYQDKLRRFIDLSKAPMRPSTTLNYQAATRFIEHSLPDLTHAQRKSMKGIARGEGPRIKYTDRSAQKKRKFQSSEKMSVQTAAKEFLEKASRELLGDTQDGFKGPLQIDASDKDDQPMD

Organism: Citrus clementina (NCBI:txid85681)

Radius of gyration: 36.2 Å; chains: 1; bounding box: 96×79×86 Å

Foldseek 3Di:
DVVVVVVVVVVVVVVVVVVVVPPPPPDDPDDDDPCVVPVVVVVVVVVVVVVVVVVVVVVVVDDDDDDDDDDDDDDPPPDDVVVVVVVVVVVVVVVVLVVVVVVLVVCLPPVNLVPDDPLVSLVSVLVNLVSVLVVVCVVCVVVVHHCVVDPSVVVVVVSVVSVVVSVVVVVCVVDDPDPPPPPQLLVVLVVVCVVDVPQDPVRNVQSVCVNVVNDPPPPPPPVVVPPDDPDPPVDPDDPVNVVVVVVVVVVCLVVDDPDDDDDDPDDPPPDDDDDDDDD